Protein AF-A0A0J1GS98-F1 (afdb_monomer)

Secondary structure (DSSP, 8-state):
--HHHHHH-HHHHHHHH--B-TT-PBP--SGGGGT--GGG--HHHHHHHHHH---S--HHHHHHHHHHHHHHHHTT-HHHHHHHHHHHHTTHHHH----S--TT-SS--HHHHHHHHHHHHHHHHHHHHHHHHS-SSSHHHHHHHHHHHHHHHHHHHHHTTS----HHHHHHHHHTT-GGGHHHHHHHHHHHHT---HHHHHHHHHHHHHHHHHHHTT-

Sequence (219 aa):
MSGVKNILGDSVYSILYCHYDRNGNYIDDMEDVLYCADEDILPSKVSELIDLVSFDKHETSILKSIEASKILSAWGVKNGIDYFLFYIDNGFYLDCVISPNRLNSQKDDIFEEILYSCFKYYARYAEREFNQNGKVGGNLSLTARAEIKPLIDKIISLVGIVNIDITYLLRMLDAYNWLDFEESLKHLLTLLSESHDSNKKLNVNKLSVLLEKWSGRRC

Structure (mmCIF, N/CA/C/O backbo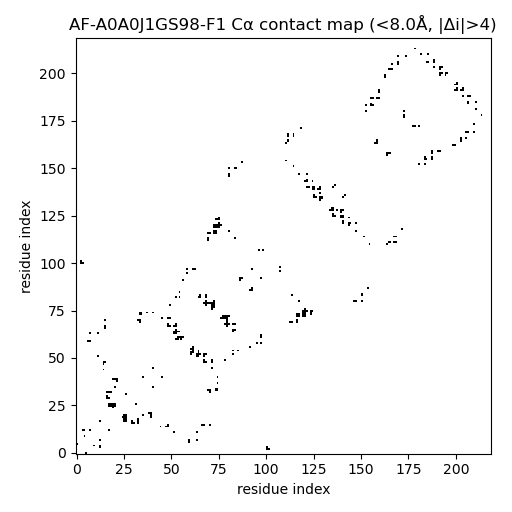ne):
data_AF-A0A0J1GS98-F1
#
_entry.id   AF-A0A0J1GS98-F1
#
loop_
_atom_site.group_PDB
_atom_site.id
_atom_site.type_symbol
_atom_site.label_atom_id
_atom_site.label_alt_id
_atom_site.label_comp_id
_atom_site.label_asym_id
_atom_site.label_entity_id
_atom_site.label_seq_id
_atom_site.pdbx_PDB_ins_code
_atom_site.Cartn_x
_atom_site.Cartn_y
_atom_site.Cartn_z
_atom_site.occupancy
_atom_site.B_iso_or_equiv
_atom_site.auth_seq_id
_atom_site.auth_comp_id
_atom_site.auth_asym_id
_atom_site.auth_atom_id
_atom_site.pdbx_PDB_model_num
ATOM 1 N N . MET A 1 1 ? -14.782 -5.298 -22.908 1.00 46.94 1 MET A N 1
ATOM 2 C CA . MET A 1 1 ? -13.956 -4.076 -22.767 1.00 46.94 1 MET A CA 1
ATOM 3 C C . MET A 1 1 ? -14.071 -3.611 -21.328 1.00 46.94 1 MET A C 1
ATOM 5 O O . MET A 1 1 ? -15.195 -3.506 -20.852 1.00 46.94 1 MET A O 1
ATOM 9 N N . SER A 1 2 ? -12.952 -3.432 -20.624 1.00 56.81 2 SER A N 1
ATOM 10 C CA . SER A 1 2 ? -12.947 -3.013 -19.217 1.00 56.81 2 SER A CA 1
ATOM 11 C C . SER A 1 2 ? -13.463 -1.572 -19.085 1.00 56.81 2 SER A C 1
ATOM 13 O O . SER A 1 2 ? -13.157 -0.722 -19.921 1.00 56.81 2 SER A O 1
ATOM 15 N N . GLY A 1 3 ? -14.253 -1.279 -18.044 1.00 64.38 3 GLY A N 1
ATOM 16 C CA . GLY A 1 3 ? -14.759 0.079 -17.786 1.00 64.38 3 GLY A CA 1
ATOM 17 C C . GLY A 1 3 ? -13.637 1.114 -17.628 1.00 64.38 3 GLY A C 1
ATOM 18 O O . GLY A 1 3 ? -13.794 2.258 -18.042 1.00 64.38 3 GLY A O 1
ATOM 19 N N . VAL A 1 4 ? -12.471 0.678 -17.139 1.00 65.69 4 VAL A N 1
ATOM 20 C CA . VAL A 1 4 ? -11.245 1.479 -17.000 1.00 65.69 4 VAL A CA 1
ATOM 21 C C . VAL A 1 4 ? -10.718 1.961 -18.356 1.00 65.69 4 VAL A C 1
ATOM 23 O O . VAL A 1 4 ? -10.386 3.137 -18.497 1.00 65.69 4 VAL A O 1
ATOM 26 N N . LYS A 1 5 ? -10.709 1.096 -19.382 1.00 73.25 5 LYS A N 1
ATOM 27 C CA . LYS A 1 5 ? -10.272 1.466 -20.738 1.00 73.25 5 LYS A CA 1
ATOM 28 C C . LYS A 1 5 ? -11.117 2.604 -21.318 1.00 73.25 5 LYS A C 1
ATOM 30 O O . LYS A 1 5 ? -10.575 3.511 -21.939 1.00 73.25 5 LYS A O 1
ATOM 35 N N . ASN A 1 6 ? -12.428 2.588 -21.071 1.00 72.81 6 ASN A N 1
ATOM 36 C CA . ASN A 1 6 ? -13.339 3.625 -21.562 1.00 72.81 6 ASN A CA 1
ATOM 37 C C . ASN A 1 6 ? -13.125 4.986 -20.879 1.00 72.81 6 ASN A C 1
ATOM 39 O O . ASN A 1 6 ? -13.383 6.013 -21.499 1.00 72.81 6 ASN A O 1
ATOM 43 N N . ILE A 1 7 ? -12.672 4.999 -19.620 1.00 73.00 7 ILE A N 1
ATOM 44 C CA . ILE A 1 7 ? -12.451 6.230 -18.844 1.00 73.00 7 ILE A CA 1
ATOM 45 C C . ILE A 1 7 ? -11.070 6.829 -19.143 1.00 73.00 7 ILE A C 1
ATOM 47 O O . ILE A 1 7 ? -10.944 8.039 -19.313 1.00 73.00 7 ILE A O 1
ATOM 51 N N . LEU A 1 8 ? -10.033 5.990 -19.218 1.00 78.00 8 LEU A N 1
ATOM 52 C CA . LEU A 1 8 ? -8.645 6.436 -19.382 1.00 78.00 8 LEU A CA 1
ATOM 53 C C . LEU A 1 8 ? -8.223 6.599 -20.851 1.00 78.00 8 LEU A C 1
ATOM 55 O O . LEU A 1 8 ? -7.278 7.330 -21.146 1.00 78.00 8 LEU A O 1
ATOM 59 N N . GLY A 1 9 ? -8.925 5.935 -21.770 1.00 80.81 9 GLY A N 1
ATOM 60 C CA . GLY A 1 9 ? -8.574 5.873 -23.185 1.00 80.81 9 GLY A CA 1
ATOM 61 C C . GLY A 1 9 ? -7.453 4.874 -23.489 1.00 80.81 9 GLY A C 1
ATOM 62 O O . GLY A 1 9 ? -6.636 4.517 -22.639 1.00 80.81 9 GLY A O 1
ATOM 63 N N . ASP A 1 10 ? -7.407 4.426 -24.745 1.00 82.94 10 ASP A N 1
ATOM 64 C CA . ASP A 1 10 ? -6.551 3.327 -25.215 1.00 82.94 10 ASP A CA 1
ATOM 65 C C . ASP A 1 10 ? -5.053 3.549 -24.970 1.00 82.94 10 ASP A C 1
ATOM 67 O O . ASP A 1 10 ? -4.345 2.601 -24.632 1.00 82.94 10 ASP A O 1
ATOM 71 N N . SER A 1 11 ? -4.574 4.789 -25.104 1.00 83.81 11 SER A N 1
ATOM 72 C CA . SER A 1 11 ? -3.158 5.128 -24.905 1.00 83.81 11 SER A CA 1
ATOM 73 C C . SER A 1 11 ? -2.720 4.903 -23.453 1.00 83.81 11 SER A C 1
ATOM 75 O O . SER A 1 11 ? -1.788 4.148 -23.191 1.00 83.81 11 SER A O 1
ATOM 77 N N . VAL A 1 12 ? -3.455 5.481 -22.497 1.00 82.31 12 VAL A N 1
ATOM 78 C CA . VAL A 1 12 ? -3.163 5.355 -21.061 1.00 82.31 12 VAL A CA 1
ATOM 79 C C . VAL A 1 12 ? -3.349 3.914 -20.602 1.00 82.31 12 VAL A C 1
ATOM 81 O O . VAL A 1 12 ? -2.507 3.378 -19.890 1.00 82.31 12 VAL A O 1
ATOM 84 N N . TYR A 1 13 ? -4.416 3.259 -21.061 1.00 83.69 13 TYR A N 1
ATOM 85 C CA . TYR A 1 13 ? -4.665 1.857 -20.746 1.00 83.69 13 TYR A CA 1
ATOM 86 C C . TYR A 1 13 ? -3.513 0.946 -21.176 1.00 83.69 13 TYR A C 1
ATOM 88 O O . TYR A 1 13 ? -3.116 0.055 -20.430 1.00 83.69 13 TYR A O 1
ATOM 96 N N . SER A 1 14 ? -2.960 1.184 -22.368 1.00 84.19 14 SER A N 1
ATOM 97 C CA . SER A 1 14 ? -1.842 0.394 -22.883 1.00 84.19 14 SER A CA 1
ATOM 98 C C . SER A 1 14 ? -0.569 0.608 -22.064 1.00 84.19 14 SER A C 1
ATOM 100 O O . SER A 1 14 ? 0.171 -0.343 -21.844 1.00 84.19 14 SER A O 1
ATOM 102 N N . ILE A 1 15 ? -0.319 1.828 -21.576 1.00 82.12 15 ILE A N 1
ATOM 103 C CA . ILE A 1 15 ? 0.820 2.102 -20.684 1.00 82.12 15 ILE A CA 1
ATOM 104 C C . ILE A 1 15 ? 0.661 1.357 -19.351 1.00 82.12 15 ILE A C 1
ATOM 106 O O . ILE A 1 15 ? 1.635 0.812 -18.842 1.00 82.12 15 ILE A O 1
ATOM 110 N N . LEU A 1 16 ? -0.557 1.315 -18.804 1.00 82.25 16 LEU A N 1
ATOM 111 C CA . LEU A 1 16 ? -0.833 0.697 -17.505 1.00 82.25 16 LEU A CA 1
ATOM 112 C C . LEU A 1 16 ? -0.839 -0.839 -17.553 1.00 82.25 16 LEU A C 1
ATOM 114 O O . LEU A 1 16 ? -0.320 -1.474 -16.642 1.00 82.25 16 LEU A O 1
ATOM 118 N N . TYR A 1 17 ? -1.431 -1.448 -18.585 1.00 81.31 17 TYR A N 1
ATOM 119 C CA . TYR A 1 17 ? -1.783 -2.876 -18.538 1.00 81.31 17 TYR A CA 1
ATOM 120 C C . TYR A 1 17 ? -1.294 -3.706 -19.730 1.00 81.31 17 TYR A C 1
ATOM 122 O O . TYR A 1 17 ? -1.539 -4.910 -19.764 1.00 81.31 17 TYR A O 1
ATOM 130 N N . CYS A 1 18 ? -0.603 -3.117 -20.712 1.00 81.56 18 CYS A N 1
ATOM 131 C CA . CYS A 1 18 ? 0.075 -3.906 -21.743 1.00 81.56 18 CYS A CA 1
ATOM 132 C C . CYS A 1 18 ? 1.549 -4.068 -21.376 1.00 81.56 18 CYS A C 1
ATOM 134 O O . CYS A 1 18 ? 2.333 -3.124 -21.485 1.00 81.56 18 CYS A O 1
ATOM 136 N N . HIS A 1 19 ? 1.931 -5.284 -20.988 1.00 78.19 19 HIS A N 1
ATOM 137 C CA . HIS A 1 19 ? 3.309 -5.613 -20.653 1.00 78.19 19 HIS A CA 1
ATOM 138 C C . HIS A 1 19 ? 3.787 -6.870 -21.381 1.00 78.19 19 HIS A C 1
ATOM 140 O O . HIS A 1 19 ? 2.997 -7.652 -21.916 1.00 78.19 19 HIS A O 1
ATOM 146 N N . TYR A 1 20 ? 5.108 -6.994 -21.449 1.00 79.12 20 TYR A N 1
ATOM 147 C CA . TYR A 1 20 ? 5.808 -8.068 -22.130 1.00 79.12 20 TYR A CA 1
ATOM 148 C C . TYR A 1 20 ? 6.888 -8.601 -21.193 1.00 79.12 20 TYR A C 1
ATOM 150 O O . TYR A 1 20 ? 7.476 -7.818 -20.444 1.00 79.12 20 TYR A O 1
ATOM 158 N N . ASP A 1 21 ? 7.153 -9.904 -21.236 1.00 80.38 21 ASP A N 1
ATOM 159 C CA . ASP A 1 21 ? 8.295 -10.483 -20.524 1.00 80.38 21 ASP A CA 1
ATOM 160 C C . ASP A 1 21 ? 9.631 -10.006 -21.137 1.00 80.38 21 ASP A C 1
ATOM 162 O O . ASP A 1 21 ? 9.672 -9.419 -22.227 1.00 80.38 21 ASP A O 1
ATOM 166 N N . ARG A 1 22 ? 10.760 -10.306 -20.486 1.00 76.12 22 ARG A N 1
ATOM 167 C CA . ARG A 1 22 ? 12.109 -10.024 -21.019 1.00 76.12 22 ARG A CA 1
ATOM 168 C C . ARG A 1 22 ? 12.402 -10.623 -22.399 1.00 76.12 22 ARG A C 1
ATOM 170 O O . ARG A 1 22 ? 13.370 -10.220 -23.041 1.00 76.12 22 ARG A O 1
ATOM 177 N N . ASN A 1 23 ? 11.618 -11.603 -22.850 1.00 81.94 23 ASN A N 1
ATOM 178 C CA . AS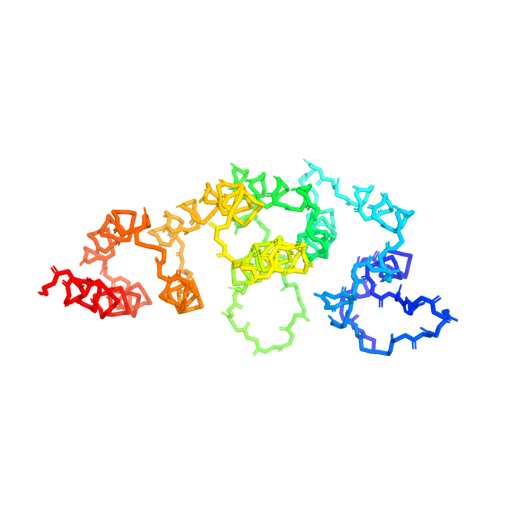N A 1 23 ? 11.754 -12.226 -24.166 1.00 81.94 23 ASN A CA 1
ATOM 179 C C . ASN A 1 23 ? 10.871 -11.541 -25.226 1.00 81.94 23 ASN A C 1
ATOM 181 O O . ASN A 1 23 ? 10.905 -11.936 -26.391 1.00 81.94 23 ASN A O 1
ATOM 185 N N . GLY A 1 24 ? 10.092 -10.526 -24.843 1.00 80.38 24 GLY A N 1
ATOM 186 C CA . GLY A 1 24 ? 9.163 -9.815 -25.716 1.00 80.38 24 GLY A CA 1
ATOM 187 C C . GLY A 1 24 ? 7.827 -10.531 -25.923 1.00 80.38 24 GLY A C 1
ATOM 188 O O . GLY A 1 24 ? 7.093 -10.172 -26.844 1.00 80.38 24 GLY A O 1
ATOM 189 N N . ASN A 1 25 ? 7.492 -11.530 -25.105 1.00 84.12 25 ASN A N 1
ATOM 190 C CA . ASN A 1 25 ? 6.199 -12.206 -25.166 1.00 84.12 25 ASN A CA 1
ATOM 191 C C . ASN A 1 25 ? 5.139 -11.382 -24.445 1.00 84.12 25 ASN A C 1
ATOM 193 O O . ASN A 1 25 ? 5.351 -10.945 -23.317 1.00 84.12 25 ASN A O 1
ATOM 197 N N . TYR A 1 26 ? 3.989 -11.201 -25.092 1.00 84.31 26 TYR A N 1
ATOM 198 C CA . TYR A 1 26 ? 2.845 -10.532 -24.483 1.00 84.31 26 TYR A CA 1
ATOM 199 C C . TYR A 1 26 ? 2.297 -11.355 -23.315 1.00 84.31 26 TYR A C 1
ATOM 201 O O . TYR A 1 26 ? 2.111 -12.566 -23.450 1.00 84.31 26 TYR A O 1
ATOM 209 N N . ILE A 1 27 ? 2.012 -10.685 -22.201 1.00 79.06 27 ILE A N 1
ATOM 210 C CA . ILE A 1 27 ? 1.387 -11.296 -21.030 1.00 79.06 27 ILE A CA 1
ATOM 211 C C . ILE A 1 27 ? -0.088 -10.876 -20.998 1.00 79.06 27 ILE A C 1
ATOM 213 O O . ILE A 1 27 ? -0.409 -9.687 -21.020 1.00 79.06 27 ILE A O 1
ATOM 217 N N . ASP A 1 28 ? -0.972 -11.877 -21.016 1.00 74.00 28 ASP A N 1
ATOM 218 C CA . ASP A 1 28 ? -2.421 -11.713 -21.221 1.00 74.00 28 ASP A CA 1
ATOM 219 C C . ASP A 1 28 ? -3.161 -11.278 -19.945 1.00 74.00 28 ASP A C 1
ATOM 221 O O . ASP A 1 28 ? -4.171 -10.575 -20.012 1.00 74.00 28 ASP A O 1
ATOM 225 N N . ASP A 1 29 ? -2.641 -11.644 -18.768 1.00 79.25 29 ASP A N 1
ATOM 226 C CA . ASP A 1 29 ? -3.203 -11.184 -17.501 1.00 79.25 29 ASP A CA 1
ATOM 227 C C . ASP A 1 29 ? -2.750 -9.747 -17.207 1.00 79.25 29 ASP A C 1
ATOM 229 O O . ASP A 1 29 ? -1.566 -9.413 -17.162 1.00 79.25 29 ASP A O 1
ATOM 233 N N . MET A 1 30 ? -3.724 -8.868 -17.003 1.00 72.62 30 MET A N 1
ATOM 234 C CA . MET A 1 30 ? -3.482 -7.461 -16.705 1.00 72.62 30 MET A CA 1
ATOM 235 C C . MET A 1 30 ? -2.937 -7.262 -15.295 1.00 72.62 30 MET A C 1
ATOM 237 O O . MET A 1 30 ? -2.241 -6.277 -15.060 1.00 72.62 30 MET A O 1
ATOM 241 N N . GLU A 1 31 ? -3.243 -8.161 -14.357 1.00 75.25 31 GLU A N 1
ATOM 242 C CA . GLU A 1 31 ? -2.745 -8.082 -12.984 1.00 75.25 31 GLU A CA 1
ATOM 243 C C . GLU A 1 31 ? -1.299 -8.567 -12.861 1.00 75.25 31 GLU A C 1
ATOM 245 O O . GLU A 1 31 ? -0.601 -8.129 -11.941 1.00 75.25 31 GLU A O 1
ATOM 250 N N . ASP A 1 32 ? -0.810 -9.372 -13.812 1.00 80.56 32 ASP A N 1
ATOM 251 C CA . ASP A 1 32 ? 0.583 -9.843 -13.860 1.00 80.56 32 ASP A CA 1
ATOM 252 C C . ASP A 1 32 ? 1.582 -8.686 -13.951 1.00 80.56 32 ASP A C 1
ATOM 254 O O . ASP A 1 32 ? 2.702 -8.792 -13.442 1.00 80.56 32 ASP A O 1
ATOM 258 N N . VAL A 1 33 ? 1.150 -7.523 -14.463 1.00 81.19 33 VAL A N 1
ATOM 259 C CA . VAL A 1 33 ? 1.963 -6.301 -14.441 1.00 81.19 33 VAL A CA 1
ATOM 260 C C . VAL A 1 33 ? 2.419 -5.975 -13.018 1.00 81.19 33 VAL A C 1
ATOM 262 O O . VAL A 1 33 ? 3.536 -5.517 -12.821 1.00 81.19 33 VAL A O 1
ATOM 265 N N . LEU A 1 34 ? 1.614 -6.286 -11.998 1.00 84.00 34 LEU A N 1
ATOM 266 C CA . LEU A 1 34 ? 1.925 -6.032 -10.593 1.00 84.00 34 LEU A CA 1
ATOM 267 C C . LEU A 1 34 ? 2.812 -7.113 -9.947 1.00 84.00 34 LEU A C 1
ATOM 269 O O . LEU A 1 34 ? 3.074 -7.009 -8.744 1.00 84.00 34 LEU A O 1
ATOM 273 N N . TYR A 1 35 ? 3.193 -8.171 -10.669 1.00 83.06 35 TYR A N 1
ATOM 274 C CA . TYR A 1 35 ? 3.974 -9.308 -10.156 1.00 83.06 35 TYR A CA 1
ATOM 275 C C . TYR A 1 35 ? 5.168 -9.697 -11.044 1.00 83.06 35 TYR A C 1
ATOM 277 O O . TYR A 1 35 ? 5.851 -10.672 -10.733 1.00 83.06 35 TYR A O 1
ATOM 285 N N . CYS A 1 36 ? 5.440 -8.957 -12.124 1.00 83.06 36 CYS A N 1
ATOM 286 C CA . CYS A 1 36 ? 6.581 -9.211 -13.009 1.00 83.06 36 CYS A CA 1
ATOM 287 C C . CYS A 1 36 ? 7.921 -9.227 -12.250 1.00 83.06 36 CYS A C 1
ATOM 289 O O . CYS A 1 36 ? 8.045 -8.618 -11.185 1.00 83.06 36 CYS A O 1
ATOM 291 N N . ALA A 1 37 ? 8.933 -9.933 -12.764 1.00 84.88 37 ALA A N 1
ATOM 292 C CA . ALA A 1 37 ? 10.259 -9.966 -12.145 1.00 84.88 37 ALA A CA 1
ATOM 293 C C . ALA A 1 37 ? 11.015 -8.646 -12.381 1.00 84.88 37 ALA A C 1
ATOM 295 O O . ALA A 1 37 ? 10.738 -7.928 -13.336 1.00 84.88 37 ALA A O 1
ATOM 296 N N . ASP A 1 38 ? 11.997 -8.314 -11.532 1.00 84.56 38 ASP A N 1
ATOM 297 C CA . ASP A 1 38 ? 12.758 -7.053 -11.661 1.00 84.56 38 ASP A CA 1
ATOM 298 C C . ASP A 1 38 ? 13.454 -6.909 -13.024 1.00 84.56 38 ASP A C 1
ATOM 300 O O . ASP A 1 38 ? 13.571 -5.809 -13.555 1.00 84.56 38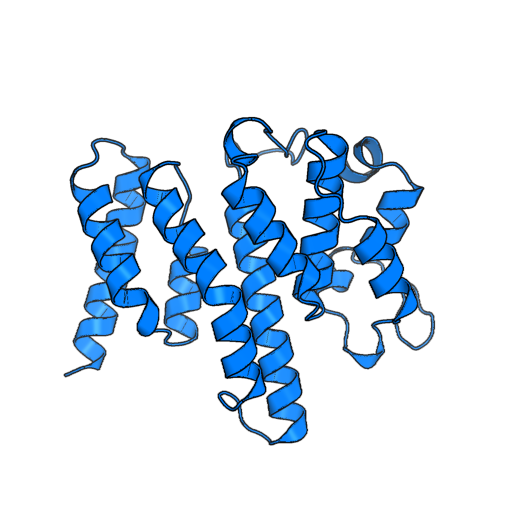 ASP A O 1
ATOM 304 N N . GLU A 1 39 ? 13.888 -8.025 -13.602 1.00 85.75 39 GLU A N 1
ATOM 305 C CA . GLU A 1 39 ? 14.508 -8.102 -14.927 1.00 85.75 39 GLU A CA 1
ATOM 306 C C . GLU A 1 39 ? 13.544 -7.857 -16.096 1.00 85.75 39 GLU A C 1
ATOM 308 O O . GLU A 1 39 ? 14.000 -7.508 -17.185 1.00 85.75 39 GLU A O 1
ATOM 313 N N . ASP A 1 40 ? 12.235 -7.993 -15.874 1.00 85.06 40 ASP A N 1
ATOM 314 C CA . ASP A 1 40 ? 11.197 -7.705 -16.871 1.00 85.06 40 ASP A CA 1
ATOM 315 C C . ASP A 1 40 ? 10.765 -6.223 -16.839 1.00 85.06 40 ASP A C 1
ATOM 317 O O . ASP A 1 40 ? 10.091 -5.737 -17.751 1.00 85.06 40 ASP A O 1
ATOM 321 N N . ILE A 1 41 ? 11.167 -5.466 -15.809 1.00 86.94 41 ILE A N 1
ATOM 322 C CA . ILE A 1 41 ? 10.781 -4.062 -15.635 1.00 86.94 41 ILE A CA 1
ATOM 323 C C . ILE A 1 41 ? 11.717 -3.156 -16.441 1.00 86.94 41 ILE A C 1
ATOM 325 O O . ILE A 1 41 ? 12.844 -2.849 -16.047 1.00 86.94 41 ILE A O 1
ATOM 329 N N . LEU A 1 42 ? 11.223 -2.666 -17.578 1.00 86.75 42 LEU A N 1
ATOM 330 C CA . LEU A 1 42 ? 11.970 -1.746 -18.434 1.00 86.75 42 LEU A CA 1
ATOM 331 C C . LEU A 1 42 ? 12.030 -0.328 -17.829 1.00 86.75 42 LEU A C 1
ATOM 333 O O . LEU A 1 42 ? 10.981 0.252 -17.535 1.00 86.75 42 LEU A O 1
ATOM 337 N N . PRO A 1 43 ? 13.215 0.312 -17.742 1.00 88.38 43 PRO A N 1
ATOM 338 C CA . PRO A 1 43 ? 13.334 1.681 -17.230 1.00 88.38 43 PRO A CA 1
ATOM 339 C C . PRO A 1 43 ? 12.478 2.709 -17.981 1.00 88.38 43 PRO A C 1
ATOM 341 O O . PRO A 1 43 ? 11.920 3.612 -17.366 1.00 88.38 43 PRO A O 1
ATOM 344 N N . SER A 1 44 ? 12.319 2.554 -19.301 1.00 89.38 44 SER A N 1
ATOM 345 C CA . SER A 1 44 ? 11.447 3.421 -20.104 1.00 89.38 44 SER A CA 1
ATOM 346 C C . SER A 1 44 ? 9.982 3.332 -19.679 1.00 89.38 44 SER A C 1
ATOM 348 O O . SER A 1 44 ? 9.296 4.349 -19.660 1.00 89.38 44 SER A O 1
ATOM 350 N N . LYS A 1 45 ? 9.510 2.145 -19.277 1.00 88.19 45 LYS A N 1
ATOM 351 C CA . LYS A 1 45 ? 8.143 1.953 -18.779 1.00 88.19 45 LYS A CA 1
ATOM 352 C C . LYS A 1 45 ? 7.937 2.593 -17.416 1.00 88.19 45 LYS A C 1
ATOM 354 O O . LYS A 1 45 ? 6.894 3.192 -17.184 1.00 88.19 45 LYS A O 1
ATOM 359 N N . VAL A 1 46 ? 8.945 2.541 -16.547 1.00 91.88 46 VAL A N 1
ATOM 360 C CA . VAL A 1 46 ? 8.921 3.283 -15.279 1.00 91.88 46 VAL A CA 1
ATOM 361 C C . VAL A 1 46 ? 8.780 4.784 -15.540 1.00 91.88 46 VAL A C 1
ATOM 363 O O . VAL A 1 46 ? 7.943 5.426 -14.912 1.00 91.88 46 VAL A O 1
ATOM 366 N N . SER A 1 47 ? 9.547 5.342 -16.484 1.00 93.94 47 SER A N 1
ATOM 367 C CA . SER A 1 47 ? 9.430 6.757 -16.860 1.00 93.94 47 SER A CA 1
ATOM 368 C C . SER A 1 47 ? 8.042 7.106 -17.401 1.00 93.94 47 SER A C 1
ATOM 370 O O . SER A 1 47 ? 7.440 8.058 -16.917 1.00 93.94 47 SER A O 1
ATOM 372 N N . GLU A 1 48 ? 7.497 6.304 -18.322 1.00 92.94 48 GLU A N 1
ATOM 373 C CA . GLU A 1 48 ? 6.139 6.509 -18.849 1.00 92.94 48 GLU A CA 1
ATOM 374 C C . GLU A 1 48 ? 5.080 6.500 -17.736 1.00 92.94 48 GLU A C 1
ATOM 376 O O . GLU A 1 48 ? 4.190 7.347 -17.726 1.00 92.94 48 GLU A O 1
ATOM 381 N N . LEU A 1 49 ? 5.178 5.576 -16.775 1.00 93.50 49 LEU A N 1
ATOM 382 C CA . LEU A 1 49 ? 4.262 5.519 -15.633 1.00 93.50 49 LEU A CA 1
ATOM 383 C C . LEU A 1 49 ? 4.413 6.730 -14.707 1.00 93.50 49 LEU A C 1
ATOM 385 O O . LEU A 1 49 ? 3.407 7.250 -14.233 1.00 93.50 49 LEU A O 1
ATOM 389 N N . ILE A 1 50 ? 5.640 7.199 -14.459 1.00 95.56 50 ILE A N 1
ATOM 390 C CA . ILE A 1 50 ? 5.883 8.421 -13.676 1.00 95.56 50 ILE A CA 1
ATOM 391 C C . ILE A 1 50 ? 5.237 9.631 -14.359 1.00 95.56 50 ILE A C 1
ATOM 393 O O . ILE A 1 50 ? 4.601 10.430 -13.676 1.00 95.56 50 ILE A O 1
ATOM 397 N N . ASP A 1 51 ? 5.320 9.737 -15.686 1.00 94.06 51 ASP A N 1
ATOM 398 C CA . ASP A 1 51 ? 4.708 10.833 -16.451 1.00 94.06 51 ASP A CA 1
ATOM 399 C C . ASP A 1 51 ? 3.167 10.818 -16.392 1.00 94.06 51 ASP A C 1
ATOM 401 O O . ASP A 1 51 ? 2.516 11.851 -16.579 1.00 94.06 51 ASP A O 1
ATOM 405 N N . LEU A 1 52 ? 2.555 9.662 -16.103 1.00 92.69 52 LEU A N 1
ATOM 406 C CA . LEU A 1 52 ? 1.114 9.563 -15.852 1.00 92.69 52 LEU A CA 1
ATOM 407 C C . LEU A 1 52 ? 0.712 10.066 -14.460 1.00 92.69 52 LEU A C 1
ATOM 409 O O . LEU A 1 52 ? -0.459 10.403 -14.267 1.00 92.69 52 LEU A O 1
ATOM 413 N N . VAL A 1 53 ? 1.638 10.135 -13.502 1.00 92.81 53 VAL A N 1
ATOM 414 C CA . VAL A 1 53 ? 1.352 10.608 -12.145 1.00 92.81 53 VAL A CA 1
ATOM 415 C C . VAL A 1 53 ? 1.263 12.132 -12.142 1.00 92.81 53 VAL A C 1
ATOM 417 O O . VAL A 1 53 ? 2.258 12.853 -12.134 1.00 92.81 53 VAL A O 1
ATOM 420 N N . SER A 1 54 ? 0.031 12.631 -12.115 1.00 89.25 54 SER A N 1
ATOM 421 C CA . SER A 1 54 ? -0.291 14.045 -11.952 1.00 89.25 54 SER A CA 1
ATOM 422 C C . SER A 1 54 ? -0.758 14.359 -10.535 1.00 89.25 54 SER A C 1
ATOM 424 O O . SER A 1 54 ? -1.600 13.655 -9.976 1.00 89.25 54 SER A O 1
ATOM 426 N N . PHE A 1 55 ? -0.270 15.480 -10.004 1.00 85.12 55 PHE A N 1
ATOM 427 C CA . PHE A 1 55 ? -0.666 16.071 -8.722 1.00 85.12 55 PHE A CA 1
ATOM 428 C C . PHE A 1 55 ? -1.820 17.084 -8.870 1.00 85.12 55 PHE A C 1
ATOM 430 O O . PHE A 1 55 ? -2.034 17.936 -8.008 1.00 85.12 55 PHE A O 1
ATOM 437 N N . ASP A 1 56 ? -2.545 17.037 -9.987 1.00 83.62 56 ASP A N 1
ATOM 438 C CA . ASP A 1 56 ? -3.735 17.856 -10.201 1.00 83.62 56 ASP A CA 1
ATOM 439 C C . ASP A 1 56 ? -4.986 17.256 -9.515 1.00 83.62 56 ASP A C 1
ATOM 441 O O . ASP A 1 56 ? -4.968 16.132 -9.011 1.00 83.62 56 ASP A O 1
ATOM 445 N N . LYS A 1 57 ? -6.072 18.040 -9.461 1.00 78.31 57 LYS A N 1
ATOM 446 C CA . LYS A 1 57 ? -7.334 17.671 -8.790 1.00 78.31 57 LYS A CA 1
ATOM 447 C C . LYS A 1 57 ? -8.430 17.187 -9.747 1.00 78.31 57 LYS A C 1
ATOM 449 O O . LYS A 1 57 ? -9.587 17.094 -9.347 1.00 78.31 57 LYS A O 1
ATOM 454 N N . HIS A 1 58 ? -8.120 16.973 -11.022 1.00 81.31 58 HIS A N 1
ATOM 455 C CA . HIS A 1 58 ? -9.122 16.566 -12.001 1.00 81.31 58 HIS A CA 1
ATOM 456 C C . HIS A 1 58 ? -9.415 15.067 -11.853 1.00 81.31 58 HIS A C 1
ATOM 458 O O . HIS A 1 58 ? -8.491 14.263 -11.798 1.00 81.31 58 HIS A O 1
ATOM 464 N N . GLU A 1 59 ? -10.687 14.662 -11.831 1.00 76.19 59 GLU A N 1
ATOM 465 C CA . GLU A 1 59 ? -11.100 13.279 -11.526 1.00 76.19 59 GLU A CA 1
ATOM 466 C C . GLU A 1 59 ? -10.38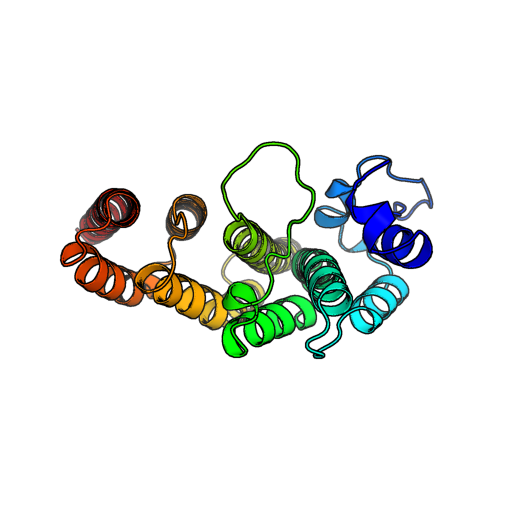8 12.224 -12.393 1.00 76.19 59 GLU A C 1
ATOM 468 O O . GLU A 1 59 ? -9.833 11.252 -11.882 1.00 76.19 59 GLU A O 1
ATOM 473 N N . THR A 1 60 ? -10.323 12.446 -13.710 1.00 78.25 60 THR A N 1
ATOM 474 C CA . THR A 1 60 ? -9.634 11.522 -14.629 1.00 78.25 60 THR A CA 1
ATOM 475 C C . THR A 1 60 ? -8.127 11.462 -14.390 1.00 78.25 60 THR A C 1
ATOM 477 O O . THR A 1 60 ? -7.519 10.408 -14.570 1.00 78.25 60 THR A O 1
ATOM 480 N N . SER A 1 61 ? -7.515 12.570 -13.973 1.00 84.38 61 SER A N 1
ATOM 481 C CA . SER A 1 61 ? -6.105 12.602 -13.601 1.00 84.38 61 SER A CA 1
ATOM 482 C C . SER A 1 61 ? -5.872 11.880 -12.283 1.00 84.38 61 SER A C 1
ATOM 484 O O . SER A 1 61 ? -4.907 11.135 -12.196 1.00 84.38 61 SER A O 1
ATOM 486 N N . ILE A 1 62 ? -6.762 12.023 -11.297 1.00 85.56 62 ILE A N 1
ATOM 487 C CA . ILE A 1 62 ? -6.669 11.306 -10.020 1.00 85.56 62 ILE A CA 1
ATOM 488 C C . ILE A 1 62 ? -6.741 9.795 -10.256 1.00 85.56 62 ILE A C 1
ATOM 490 O O . ILE A 1 62 ? -5.854 9.073 -9.806 1.00 85.56 62 ILE A O 1
ATOM 494 N N . LEU A 1 63 ? -7.735 9.310 -11.012 1.00 83.75 63 LEU A N 1
ATOM 495 C CA . LEU A 1 63 ? -7.846 7.883 -11.341 1.00 83.75 63 LEU A CA 1
ATOM 496 C C . LEU A 1 63 ? -6.585 7.372 -12.048 1.00 83.75 63 LEU A C 1
ATOM 498 O O . LEU A 1 63 ? -6.018 6.352 -11.663 1.00 83.75 63 LEU A O 1
ATOM 502 N N . LYS A 1 64 ? -6.123 8.104 -13.065 1.00 88.06 64 LYS A N 1
ATOM 503 C CA . LYS A 1 64 ? -4.910 7.772 -13.818 1.00 88.06 64 LYS A CA 1
ATOM 504 C C . LYS A 1 64 ? -3.680 7.690 -12.911 1.00 88.06 64 LYS A C 1
ATOM 506 O O . LYS A 1 64 ? -2.930 6.721 -12.994 1.00 88.06 64 LYS A O 1
ATOM 511 N N . SER A 1 65 ? -3.492 8.678 -12.041 1.00 92.19 65 SER A N 1
ATOM 512 C CA . SER A 1 65 ? -2.374 8.726 -11.102 1.00 92.19 65 SER A CA 1
ATOM 513 C C . SER A 1 65 ? -2.445 7.607 -10.068 1.00 92.19 65 SER A C 1
ATOM 515 O O . SER A 1 65 ? -1.410 7.039 -9.736 1.00 92.19 65 SER A O 1
ATOM 517 N N . ILE A 1 66 ? -3.640 7.252 -9.585 1.00 90.88 66 ILE A N 1
ATOM 518 C CA . ILE A 1 66 ? -3.845 6.115 -8.680 1.00 90.88 66 ILE A CA 1
ATOM 519 C C . ILE A 1 66 ? -3.425 4.812 -9.355 1.00 90.88 66 ILE A C 1
ATOM 521 O O . ILE A 1 66 ? -2.613 4.082 -8.791 1.00 90.88 66 ILE A O 1
ATOM 525 N N . GLU A 1 67 ? -3.929 4.528 -10.559 1.00 89.38 67 GLU A N 1
ATOM 526 C CA . GLU A 1 67 ? -3.597 3.289 -11.273 1.00 89.38 67 GLU A CA 1
ATOM 527 C C . GLU A 1 67 ? -2.101 3.201 -11.600 1.00 89.38 67 GLU A C 1
ATOM 529 O O . GLU A 1 67 ? -1.469 2.178 -11.336 1.00 89.38 67 GLU A O 1
ATOM 534 N N . ALA A 1 68 ? -1.497 4.294 -12.077 1.00 92.88 68 ALA A N 1
ATOM 535 C CA . ALA A 1 68 ? -0.054 4.352 -12.307 1.00 92.88 68 ALA A CA 1
ATOM 536 C C . ALA A 1 68 ? 0.741 4.125 -11.009 1.00 92.88 68 ALA A C 1
ATOM 538 O O . ALA A 1 68 ? 1.719 3.377 -10.994 1.00 92.88 68 ALA A O 1
ATOM 539 N N . SER A 1 69 ? 0.295 4.717 -9.898 1.00 95.56 69 SER A N 1
ATOM 540 C CA . SER A 1 69 ? 0.961 4.597 -8.597 1.00 95.56 69 SER A CA 1
ATOM 541 C C . SER A 1 69 ? 0.893 3.186 -8.023 1.00 95.56 69 SER A C 1
ATOM 543 O O . SER A 1 69 ? 1.871 2.741 -7.428 1.00 95.56 69 SER A O 1
ATOM 545 N N . LYS A 1 70 ? -0.199 2.442 -8.251 1.00 93.12 70 LYS A N 1
ATOM 546 C CA . LYS A 1 70 ? -0.296 1.021 -7.863 1.00 93.12 70 LYS A CA 1
ATOM 547 C C . LYS A 1 70 ? 0.814 0.200 -8.514 1.00 93.12 70 LYS A C 1
ATOM 549 O O . LYS A 1 70 ? 1.504 -0.555 -7.829 1.00 93.12 70 LYS A O 1
ATOM 554 N N . ILE A 1 71 ? 1.018 0.391 -9.818 1.00 92.94 71 ILE A N 1
ATOM 555 C CA . ILE A 1 71 ? 2.045 -0.319 -10.591 1.00 92.94 71 ILE A CA 1
ATOM 556 C C . ILE A 1 71 ? 3.442 0.118 -10.145 1.00 92.94 71 ILE A C 1
ATOM 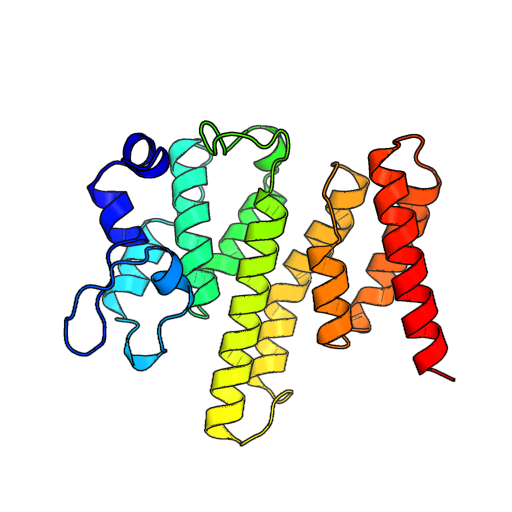558 O O . ILE A 1 71 ? 4.267 -0.726 -9.800 1.00 92.94 71 ILE A O 1
ATOM 562 N N . LEU A 1 72 ? 3.693 1.429 -10.062 1.00 95.62 72 LEU A N 1
ATOM 563 C CA . LEU A 1 72 ? 4.975 1.974 -9.605 1.00 95.62 72 LEU A CA 1
ATOM 564 C C . LEU A 1 72 ? 5.360 1.436 -8.222 1.00 95.62 72 LEU A C 1
ATOM 566 O O . LEU A 1 72 ? 6.479 0.960 -8.033 1.00 95.62 72 LEU A O 1
ATOM 570 N N . SER A 1 73 ? 4.435 1.451 -7.261 1.00 95.88 73 SER A N 1
ATOM 571 C CA . SER A 1 73 ? 4.674 0.900 -5.927 1.00 95.88 73 SER A CA 1
ATOM 572 C C . SER A 1 73 ? 4.927 -0.605 -5.962 1.00 95.88 73 SER A C 1
ATOM 574 O O . SER A 1 73 ? 5.860 -1.067 -5.306 1.00 95.88 73 SER A O 1
ATOM 576 N N . ALA A 1 74 ? 4.167 -1.369 -6.753 1.00 92.81 74 ALA A N 1
ATOM 577 C CA . ALA A 1 74 ? 4.397 -2.805 -6.918 1.00 92.81 74 ALA A CA 1
ATOM 578 C C . ALA A 1 74 ? 5.796 -3.121 -7.477 1.00 92.81 74 ALA A C 1
ATOM 580 O O . ALA A 1 74 ? 6.411 -4.109 -7.084 1.00 92.81 74 ALA A O 1
ATOM 581 N N . TRP A 1 75 ? 6.333 -2.243 -8.325 1.00 93.00 75 TRP A N 1
ATOM 582 C CA . TRP A 1 75 ? 7.680 -2.337 -8.902 1.00 93.00 75 TRP A CA 1
ATOM 583 C C . TRP A 1 75 ? 8.793 -1.823 -7.978 1.00 93.00 75 TRP A C 1
ATOM 585 O O . TRP A 1 75 ? 9.977 -1.823 -8.334 1.00 93.00 75 TRP A O 1
ATOM 595 N N . GLY A 1 76 ? 8.443 -1.388 -6.766 1.00 94.12 76 GLY A N 1
ATOM 596 C CA . GLY A 1 76 ? 9.400 -0.827 -5.820 1.00 94.12 76 GLY A CA 1
ATOM 597 C C . GLY A 1 76 ? 9.864 0.580 -6.205 1.00 94.12 76 GLY A C 1
ATOM 598 O O . GLY A 1 76 ? 11.002 0.936 -5.909 1.00 94.12 76 GLY A O 1
ATOM 599 N N . VAL A 1 77 ? 9.026 1.372 -6.884 1.00 95.81 77 VAL A N 1
ATOM 600 C CA . VAL A 1 77 ? 9.306 2.770 -7.246 1.00 95.81 77 VAL A CA 1
ATOM 601 C C . VAL A 1 77 ? 8.603 3.712 -6.270 1.00 95.81 77 VAL A C 1
ATOM 603 O O . VAL A 1 77 ? 7.374 3.744 -6.172 1.00 95.81 77 VAL A O 1
ATOM 606 N N . LYS A 1 78 ? 9.397 4.514 -5.552 1.00 95.94 78 LYS A N 1
ATOM 607 C CA . LYS A 1 78 ? 8.932 5.368 -4.448 1.00 95.94 78 LYS A CA 1
ATOM 608 C C . LYS A 1 78 ? 7.867 6.392 -4.862 1.00 95.94 78 LYS A C 1
ATOM 610 O O . LYS A 1 78 ? 6.981 6.691 -4.067 1.00 95.94 78 LYS A O 1
ATOM 615 N N . ASN A 1 79 ? 7.895 6.868 -6.108 1.00 96.56 79 ASN A N 1
ATOM 616 C CA . ASN A 1 79 ? 6.922 7.829 -6.638 1.00 96.56 79 ASN A CA 1
ATOM 617 C C . ASN A 1 79 ? 5.462 7.391 -6.437 1.00 96.56 79 ASN A C 1
ATOM 619 O O . ASN A 1 79 ? 4.617 8.241 -6.168 1.00 96.56 79 ASN A O 1
ATOM 623 N N . GLY A 1 80 ? 5.166 6.086 -6.515 1.00 96.81 80 GLY A N 1
ATOM 624 C CA . GLY A 1 80 ? 3.814 5.588 -6.248 1.00 96.81 80 GLY A CA 1
ATOM 625 C C . GLY A 1 80 ? 3.391 5.790 -4.787 1.00 96.81 80 GLY A C 1
ATOM 626 O O . GLY A 1 80 ? 2.285 6.250 -4.514 1.00 96.81 80 GLY A O 1
ATOM 627 N N . ILE A 1 81 ? 4.308 5.551 -3.840 1.00 97.56 81 ILE A N 1
ATOM 628 C CA . ILE A 1 81 ? 4.075 5.790 -2.405 1.00 97.56 81 ILE A CA 1
ATOM 629 C C . ILE A 1 81 ? 3.891 7.286 -2.128 1.00 97.56 81 ILE A C 1
ATOM 631 O O . ILE A 1 81 ? 2.973 7.673 -1.402 1.00 97.56 81 ILE A O 1
ATOM 635 N N . ASP A 1 82 ? 4.726 8.128 -2.741 1.00 96.94 82 ASP A N 1
ATOM 636 C CA . ASP A 1 82 ? 4.648 9.585 -2.599 1.00 96.94 82 ASP A CA 1
ATOM 637 C C . ASP A 1 82 ? 3.313 10.139 -3.114 1.00 96.94 82 ASP A C 1
ATOM 639 O O . ASP A 1 82 ? 2.719 11.019 -2.486 1.00 96.94 82 ASP A O 1
ATOM 643 N N . TYR A 1 83 ? 2.795 9.592 -4.216 1.00 96.56 83 TYR A N 1
ATOM 644 C CA . TYR A 1 83 ? 1.488 9.988 -4.722 1.00 96.56 83 TYR A CA 1
ATOM 645 C C . TYR A 1 83 ? 0.343 9.547 -3.805 1.00 96.56 83 TYR A C 1
ATOM 647 O O . TYR A 1 83 ? -0.563 10.336 -3.548 1.00 96.56 83 TYR A O 1
ATOM 655 N N . PHE A 1 84 ? 0.369 8.329 -3.257 1.00 96.25 84 PHE A N 1
ATOM 656 C CA . PHE A 1 84 ? -0.665 7.897 -2.307 1.00 96.25 84 PHE A CA 1
ATOM 657 C C . PHE A 1 84 ? -0.696 8.756 -1.038 1.00 96.25 84 PHE A C 1
ATOM 659 O O . PHE A 1 84 ? -1.775 9.069 -0.531 1.00 96.25 84 PHE A O 1
ATOM 666 N N . LEU A 1 85 ? 0.470 9.188 -0.549 1.00 95.81 85 LEU A N 1
ATOM 667 C CA . LEU A 1 85 ? 0.554 10.173 0.531 1.00 95.81 85 LEU A CA 1
ATOM 668 C C . LEU A 1 85 ? -0.108 11.492 0.130 1.00 95.81 85 LEU A C 1
ATOM 670 O O . LEU A 1 85 ? -0.964 11.991 0.858 1.00 95.81 85 LEU A O 1
ATOM 674 N N . PHE A 1 86 ? 0.228 12.017 -1.049 1.00 94.56 86 PHE A N 1
ATOM 675 C CA . PHE A 1 86 ? -0.385 13.232 -1.582 1.00 94.56 86 PHE A CA 1
ATOM 676 C C . PHE A 1 86 ? -1.910 13.116 -1.731 1.00 94.56 86 PHE A C 1
ATOM 678 O O . PHE A 1 86 ? -2.633 14.037 -1.345 1.00 94.56 86 PHE A O 1
ATOM 685 N N . TYR A 1 87 ? -2.401 11.988 -2.247 1.00 91.94 87 TYR A N 1
ATOM 686 C CA . TYR A 1 87 ? -3.824 11.688 -2.413 1.00 91.94 87 TYR A CA 1
ATOM 687 C C . TYR A 1 87 ? -4.583 11.780 -1.083 1.00 91.94 87 TYR A C 1
ATOM 689 O O . TYR A 1 87 ? -5.626 12.435 -0.997 1.00 91.94 87 TYR A O 1
ATOM 697 N N . ILE A 1 88 ? -4.030 11.174 -0.027 1.00 91.94 88 ILE A N 1
ATOM 698 C CA . ILE A 1 88 ? -4.612 11.222 1.317 1.00 91.94 88 ILE A CA 1
ATOM 699 C C . ILE A 1 88 ? -4.519 12.628 1.916 1.00 91.94 88 ILE A C 1
ATOM 701 O O . ILE A 1 88 ? -5.502 13.124 2.465 1.00 91.94 88 ILE A O 1
ATOM 705 N N . ASP A 1 89 ? -3.374 13.294 1.792 1.00 92.94 89 ASP A N 1
ATOM 706 C CA . ASP A 1 89 ? -3.155 14.617 2.387 1.00 92.94 89 ASP A CA 1
ATOM 707 C C . ASP A 1 89 ? -4.059 15.698 1.792 1.00 92.94 89 ASP A C 1
ATOM 709 O O . ASP A 1 89 ? -4.410 16.659 2.475 1.00 92.94 89 ASP A O 1
ATOM 713 N N . ASN A 1 90 ? -4.482 15.525 0.540 1.00 90.00 90 ASN A N 1
ATOM 714 C CA . ASN A 1 90 ? -5.380 16.457 -0.135 1.00 90.00 90 ASN A CA 1
ATOM 715 C C . ASN A 1 90 ? -6.861 16.093 -0.012 1.00 90.00 90 ASN A C 1
ATOM 717 O O . ASN A 1 90 ? -7.696 16.826 -0.538 1.00 90.00 90 ASN A O 1
ATOM 721 N N . GLY A 1 91 ? -7.200 15.000 0.676 1.00 86.38 91 GLY A N 1
ATOM 722 C CA . GLY A 1 91 ? -8.593 14.645 0.933 1.00 86.38 91 GLY A CA 1
ATOM 723 C C . GLY A 1 91 ? -9.377 14.223 -0.309 1.00 86.38 91 GLY A C 1
ATOM 724 O O . GLY A 1 91 ? -10.600 14.255 -0.270 1.00 86.38 91 GLY A O 1
ATOM 725 N N . PHE A 1 92 ? -8.722 13.822 -1.405 1.00 83.69 92 PHE A N 1
ATOM 726 C CA . PHE A 1 92 ? -9.421 13.502 -2.661 1.00 83.69 92 PHE A CA 1
ATOM 727 C C . PHE A 1 92 ? -10.428 12.354 -2.528 1.00 83.69 92 PHE A C 1
ATOM 729 O O . PHE A 1 92 ? -11.417 12.322 -3.252 1.00 83.69 92 PHE A O 1
ATOM 736 N N . TYR A 1 93 ? -10.233 11.472 -1.548 1.00 79.38 93 TYR A N 1
ATOM 737 C CA . TYR A 1 93 ? -11.184 10.422 -1.179 1.00 79.38 93 TYR A CA 1
ATOM 738 C C . TYR A 1 93 ? -12.534 10.948 -0.649 1.00 79.38 93 TYR A C 1
ATOM 740 O O . TYR A 1 93 ? -13.473 10.170 -0.518 1.00 79.38 93 TYR A O 1
ATOM 748 N N . LEU A 1 94 ? -12.641 12.234 -0.294 1.00 74.75 94 LEU A N 1
ATOM 749 C CA . LEU A 1 94 ? -13.898 12.857 0.140 1.00 74.75 94 LEU A CA 1
ATOM 750 C C . LEU A 1 94 ? -14.739 13.346 -1.042 1.00 74.75 94 LEU A C 1
ATOM 752 O O . LEU A 1 94 ? -15.966 13.296 -0.978 1.00 74.75 94 LEU A O 1
ATOM 756 N N . ASP A 1 95 ? -14.076 13.818 -2.098 1.00 63.94 95 ASP A N 1
ATOM 757 C CA . ASP A 1 95 ? -14.712 14.533 -3.208 1.00 63.94 95 ASP A CA 1
ATOM 758 C C . ASP A 1 95 ? -14.861 13.667 -4.462 1.00 63.94 95 ASP A C 1
ATOM 760 O O . ASP A 1 95 ? -15.728 13.918 -5.301 1.00 63.94 95 ASP A O 1
ATOM 764 N N . CYS A 1 96 ? -14.016 12.649 -4.614 1.00 56.88 96 CYS A N 1
ATOM 765 C CA . CYS A 1 96 ? -13.981 11.816 -5.801 1.00 56.88 96 CYS A CA 1
ATOM 766 C C . CYS A 1 96 ? -14.409 10.389 -5.444 1.00 56.88 96 CYS A C 1
ATOM 768 O O . CYS A 1 96 ? -13.657 9.632 -4.834 1.00 56.88 96 CYS A O 1
ATOM 770 N N . VAL A 1 97 ? -15.602 9.984 -5.889 1.00 54.94 97 VAL A N 1
ATOM 771 C CA . VAL A 1 97 ? -15.947 8.559 -5.990 1.00 54.94 97 VAL A CA 1
ATOM 772 C C . VAL A 1 97 ? -15.224 8.024 -7.222 1.00 54.94 97 VAL A C 1
ATOM 774 O O . VAL A 1 97 ? -15.774 7.979 -8.316 1.00 54.94 97 VAL A O 1
ATOM 777 N N . ILE A 1 98 ? -13.956 7.652 -7.057 1.00 55.31 98 ILE A N 1
ATOM 778 C CA . ILE A 1 98 ? -13.046 7.299 -8.167 1.00 55.31 98 ILE A CA 1
ATOM 779 C C . ILE A 1 98 ? -13.408 5.948 -8.814 1.00 55.31 98 ILE A C 1
ATOM 781 O O . ILE A 1 98 ? -12.778 5.509 -9.775 1.00 55.31 98 ILE A O 1
ATOM 785 N N . SER A 1 99 ? -14.490 5.310 -8.363 1.00 47.78 99 SER A N 1
ATOM 786 C CA . SER A 1 99 ? -14.992 4.055 -8.914 1.00 47.78 99 SER A CA 1
ATOM 787 C C . SER A 1 99 ? -16.374 4.216 -9.570 1.00 47.78 99 SER A C 1
ATOM 789 O O . SER A 1 99 ? -17.381 3.801 -8.997 1.00 47.78 99 SER A O 1
ATOM 791 N N . PRO A 1 100 ? -16.481 4.767 -10.799 1.00 40.94 100 PRO A N 1
ATOM 792 C CA . PRO A 1 100 ? -17.761 4.794 -11.502 1.00 40.94 100 PRO A CA 1
ATOM 793 C C . PRO A 1 100 ? -18.236 3.415 -11.992 1.00 40.94 100 PRO A C 1
ATOM 795 O O . PRO A 1 100 ? -19.371 3.317 -12.444 1.00 40.94 100 PRO A O 1
ATOM 798 N N . ASN A 1 101 ? -17.390 2.365 -12.007 1.00 40.75 101 ASN A N 1
ATOM 799 C CA . ASN A 1 101 ? -17.681 1.153 -12.797 1.00 40.75 101 ASN A CA 1
ATOM 800 C C . ASN A 1 101 ? -16.954 -0.161 -12.409 1.00 40.75 101 ASN A C 1
ATOM 802 O O . ASN A 1 101 ? -16.737 -1.010 -13.278 1.00 40.75 101 ASN A O 1
ATOM 806 N N . ARG A 1 102 ? -16.621 -0.420 -11.136 1.00 41.06 102 ARG A N 1
ATOM 807 C CA . ARG A 1 102 ? -16.409 -1.820 -10.704 1.00 41.06 102 ARG A CA 1
ATOM 808 C C . ARG A 1 102 ? -17.752 -2.423 -10.280 1.00 41.06 102 ARG A C 1
ATOM 810 O O . ARG A 1 102 ? -18.245 -2.219 -9.180 1.00 41.06 102 ARG A O 1
ATOM 817 N N . LEU A 1 103 ? -18.380 -3.097 -11.243 1.00 36.94 103 LEU A N 1
ATOM 818 C CA . LEU A 1 103 ? -19.627 -3.859 -11.140 1.00 36.94 103 LEU A CA 1
ATOM 819 C C . LEU A 1 103 ? -19.745 -4.621 -9.795 1.00 36.94 103 LEU A C 1
ATOM 821 O O . LEU A 1 103 ? -18.999 -5.563 -9.557 1.00 36.94 103 LEU A O 1
ATOM 825 N N . ASN A 1 104 ? -20.743 -4.265 -8.976 1.00 34.62 104 ASN A N 1
ATOM 826 C CA . ASN A 1 104 ? -21.246 -5.012 -7.805 1.00 34.62 104 ASN A CA 1
ATOM 827 C C . ASN A 1 104 ? -20.419 -5.066 -6.500 1.00 34.62 104 ASN A C 1
ATOM 829 O O . ASN A 1 104 ? -20.409 -6.097 -5.825 1.00 34.62 104 ASN A O 1
ATOM 833 N N . SER A 1 105 ? -19.890 -3.949 -6.005 1.00 37.41 105 SER A N 1
ATOM 834 C CA . SER A 1 105 ? -19.751 -3.803 -4.548 1.00 37.41 105 SER A CA 1
ATOM 835 C C . SER A 1 105 ? -20.065 -2.377 -4.114 1.00 37.41 105 SER A C 1
ATOM 837 O O . SER A 1 105 ? -19.510 -1.402 -4.600 1.00 37.41 105 SER A O 1
ATOM 839 N N . GLN A 1 106 ? -20.981 -2.235 -3.162 1.00 40.41 106 GLN A N 1
ATOM 840 C CA . GLN A 1 106 ? -21.298 -0.969 -2.491 1.00 40.41 106 GLN A CA 1
ATOM 841 C C . GLN A 1 106 ? -20.155 -0.514 -1.554 1.00 40.41 106 GLN A C 1
ATOM 843 O O . GLN A 1 106 ? -20.409 0.097 -0.518 1.00 40.41 106 GLN A O 1
ATOM 848 N N . LYS A 1 107 ? -18.903 -0.880 -1.855 1.00 50.81 107 LYS A N 1
ATOM 849 C CA . LYS A 1 107 ? -17.747 -0.715 -0.977 1.00 50.81 107 LYS A CA 1
ATOM 850 C C . LYS A 1 107 ? -16.603 -0.114 -1.783 1.00 50.81 107 LYS A C 1
ATOM 852 O O . LYS A 1 107 ? -16.081 -0.763 -2.680 1.00 50.81 107 LYS A O 1
ATOM 857 N N . ASP A 1 108 ? -16.254 1.120 -1.443 1.00 62.91 108 ASP A N 1
ATOM 858 C CA . ASP A 1 108 ? -15.021 1.760 -1.885 1.00 62.91 108 ASP A CA 1
ATOM 859 C C . ASP A 1 108 ? -13.829 0.989 -1.288 1.00 62.91 108 ASP A C 1
ATOM 861 O O . ASP A 1 108 ? -13.655 0.935 -0.066 1.00 62.91 108 ASP A O 1
ATOM 865 N N . ASP A 1 109 ? -13.077 0.303 -2.147 1.00 76.56 109 ASP A N 1
ATOM 866 C CA . ASP A 1 109 ? -11.928 -0.539 -1.810 1.00 76.56 109 ASP A CA 1
ATOM 867 C C . ASP A 1 109 ? -10.587 0.173 -2.042 1.00 76.56 109 ASP A C 1
ATOM 869 O O . ASP A 1 109 ? -9.532 -0.430 -1.839 1.00 76.56 109 ASP A O 1
ATOM 873 N N . ILE A 1 110 ? -10.595 1.471 -2.377 1.00 83.56 110 ILE A N 1
ATOM 874 C CA . ILE A 1 110 ? -9.382 2.203 -2.763 1.00 83.56 110 ILE A CA 1
ATOM 875 C C . ILE A 1 110 ? -8.276 2.126 -1.709 1.00 83.56 110 ILE A C 1
ATOM 877 O O . ILE A 1 110 ? -7.101 1.956 -2.029 1.00 83.56 110 ILE A O 1
ATOM 881 N N . PHE A 1 111 ? -8.634 2.202 -0.426 1.00 87.50 111 PHE A N 1
ATOM 882 C CA . PHE A 1 111 ? -7.664 2.108 0.662 1.00 87.50 111 PHE A CA 1
ATOM 883 C C . PHE A 1 111 ? -7.075 0.704 0.793 1.00 87.50 111 PHE A C 1
ATOM 885 O O . PHE A 1 111 ? -5.903 0.573 1.139 1.00 87.50 111 PHE A O 1
ATOM 892 N N . GLU A 1 112 ? -7.853 -0.340 0.503 1.00 87.94 112 GLU A N 1
ATOM 893 C CA . GLU A 1 112 ? -7.345 -1.711 0.463 1.00 87.94 112 GLU A CA 1
ATOM 894 C C . GLU A 1 112 ? -6.349 -1.875 -0.690 1.00 87.94 112 GLU A C 1
ATOM 896 O O . GLU A 1 112 ? -5.271 -2.427 -0.480 1.00 87.94 112 GLU A O 1
ATOM 901 N N . GLU A 1 113 ? -6.634 -1.308 -1.864 1.00 87.62 113 GLU A N 1
ATOM 902 C CA . GLU A 1 113 ? -5.721 -1.332 -3.014 1.00 87.62 113 GLU A CA 1
ATOM 903 C C . GLU A 1 113 ? -4.435 -0.516 -2.784 1.00 87.62 113 GLU A C 1
ATOM 905 O O . GLU A 1 113 ? -3.340 -0.952 -3.161 1.00 87.62 113 GLU A O 1
ATOM 910 N N . ILE A 1 114 ? -4.537 0.648 -2.130 1.00 92.25 114 ILE A N 1
ATOM 911 C CA . ILE A 1 114 ? -3.372 1.442 -1.709 1.00 92.25 114 ILE A CA 1
ATOM 912 C C . ILE A 1 114 ? -2.521 0.620 -0.740 1.00 92.25 114 ILE A C 1
ATOM 914 O O . ILE A 1 114 ? -1.320 0.458 -0.956 1.00 92.25 114 ILE A O 1
ATOM 918 N N . LEU A 1 115 ? -3.132 0.045 0.302 1.00 93.69 115 LEU A N 1
ATOM 919 C CA . LEU A 1 115 ? -2.428 -0.808 1.262 1.00 93.69 115 LEU A CA 1
ATOM 920 C C . LEU A 1 115 ? -1.766 -1.997 0.571 1.00 93.69 115 LEU A C 1
ATOM 922 O O . LEU A 1 115 ? -0.610 -2.309 0.852 1.00 93.69 115 LEU A O 1
ATOM 926 N N . TYR A 1 116 ? -2.479 -2.650 -0.342 1.00 93.00 116 TYR A N 1
ATOM 927 C CA . TYR A 1 116 ? -1.965 -3.762 -1.126 1.00 93.00 116 TYR A CA 1
ATOM 928 C C . TYR A 1 116 ? -0.690 -3.371 -1.883 1.00 93.00 116 TYR A C 1
ATOM 930 O O . TYR A 1 116 ? 0.333 -4.050 -1.772 1.00 93.00 116 TYR A O 1
ATOM 938 N N . SER A 1 117 ? -0.711 -2.215 -2.545 1.00 93.50 117 SER A N 1
ATOM 939 C CA . SER A 1 117 ? 0.434 -1.661 -3.275 1.00 93.50 117 SER A CA 1
ATOM 940 C C . SER A 1 117 ? 1.606 -1.301 -2.350 1.00 93.50 117 SER A C 1
ATOM 942 O O . SER A 1 117 ? 2.758 -1.588 -2.676 1.00 93.50 117 SER A O 1
ATOM 944 N N . CYS A 1 118 ? 1.340 -0.758 -1.158 1.00 94.94 118 CYS A N 1
ATOM 945 C CA . CYS A 1 118 ? 2.366 -0.491 -0.140 1.00 94.94 118 CYS A CA 1
ATOM 946 C C . CYS A 1 118 ? 3.065 -1.767 0.336 1.00 94.94 118 CYS A C 1
ATOM 948 O O . CYS A 1 118 ? 4.287 -1.799 0.487 1.00 94.94 118 CYS A O 1
ATOM 950 N N . PHE A 1 119 ? 2.307 -2.838 0.576 1.00 95.75 119 PHE A N 1
ATOM 951 C CA . PHE A 1 119 ? 2.906 -4.105 0.989 1.00 95.75 119 PHE A CA 1
ATOM 952 C C . PHE A 1 119 ? 3.680 -4.772 -0.147 1.00 95.75 119 PHE A C 1
ATOM 954 O O . PHE A 1 119 ? 4.712 -5.380 0.131 1.00 95.75 119 PHE A O 1
ATOM 961 N N . LYS A 1 120 ? 3.269 -4.603 -1.412 1.00 94.50 120 LYS A N 1
ATOM 962 C CA . LYS A 1 120 ? 4.087 -5.014 -2.564 1.00 94.50 120 LYS A CA 1
ATOM 963 C C . LYS A 1 120 ? 5.405 -4.249 -2.644 1.00 94.50 120 LYS A C 1
ATOM 965 O O . LYS A 1 120 ? 6.444 -4.877 -2.822 1.00 94.50 120 LYS A O 1
ATOM 970 N N . TYR A 1 121 ? 5.379 -2.935 -2.422 1.00 96.44 121 TYR A N 1
ATOM 971 C CA . TYR A 1 121 ? 6.592 -2.115 -2.352 1.00 96.44 121 TYR A CA 1
ATOM 972 C C . TYR A 1 121 ? 7.585 -2.669 -1.321 1.00 96.44 121 TYR A C 1
ATOM 974 O O . TYR A 1 121 ? 8.746 -2.930 -1.641 1.00 96.44 121 TYR A O 1
ATOM 982 N N . TYR A 1 122 ? 7.116 -2.941 -0.098 1.00 96.00 122 TYR A N 1
ATOM 983 C CA . TYR A 1 122 ? 7.939 -3.582 0.930 1.00 96.00 122 TYR A CA 1
ATOM 984 C C . TYR A 1 122 ? 8.427 -4.975 0.512 1.00 96.00 122 TYR A C 1
ATOM 986 O O . TYR A 1 122 ? 9.620 -5.266 0.627 1.00 96.00 122 TYR A O 1
ATOM 994 N N . ALA A 1 123 ? 7.524 -5.830 0.023 1.00 93.25 123 ALA A N 1
ATOM 995 C CA . ALA A 1 123 ? 7.843 -7.198 -0.375 1.00 93.25 123 ALA A CA 1
ATOM 996 C C . ALA A 1 123 ? 8.942 -7.226 -1.439 1.00 93.25 123 ALA A C 1
ATOM 998 O O . ALA A 1 123 ? 9.845 -8.056 -1.358 1.00 93.25 123 ALA A O 1
ATOM 999 N N . ARG A 1 124 ? 8.932 -6.270 -2.372 1.00 92.38 124 ARG A N 1
ATOM 1000 C CA . ARG A 1 124 ? 9.950 -6.191 -3.412 1.00 92.38 124 ARG A CA 1
ATOM 1001 C C . ARG A 1 124 ? 11.330 -5.836 -2.876 1.00 92.38 124 ARG A C 1
ATOM 1003 O O . ARG A 1 124 ? 12.321 -6.446 -3.271 1.00 92.38 124 ARG A O 1
ATOM 1010 N N . TYR A 1 125 ? 11.422 -4.892 -1.945 1.00 93.94 125 TYR A N 1
ATOM 1011 C CA . TYR A 1 125 ? 12.698 -4.592 -1.287 1.00 93.94 125 TYR A CA 1
ATOM 1012 C C . TYR A 1 125 ? 13.189 -5.761 -0.429 1.00 93.94 125 TYR A C 1
ATOM 1014 O O . TYR A 1 125 ? 14.387 -6.041 -0.408 1.00 93.94 125 TYR A O 1
ATOM 1022 N N . ALA A 1 126 ? 12.277 -6.469 0.241 1.00 91.75 126 ALA A N 1
ATOM 1023 C CA . ALA A 1 126 ? 12.601 -7.677 0.994 1.00 91.75 126 ALA A CA 1
ATOM 1024 C C . ALA A 1 126 ? 13.107 -8.815 0.093 1.00 91.75 126 ALA A C 1
ATOM 1026 O O . ALA A 1 126 ? 14.063 -9.496 0.454 1.00 91.75 126 ALA A O 1
ATOM 1027 N N . GLU A 1 127 ? 12.519 -8.995 -1.087 1.00 91.31 127 GLU A N 1
ATOM 1028 C CA . GLU A 1 127 ? 12.970 -9.968 -2.084 1.00 91.31 127 GLU A CA 1
ATOM 1029 C C . GLU A 1 127 ? 14.357 -9.614 -2.634 1.00 91.31 127 GLU A C 1
ATOM 1031 O O . GLU A 1 127 ? 15.252 -10.458 -2.625 1.00 91.31 127 GLU A O 1
ATOM 1036 N N . ARG A 1 128 ? 14.575 -8.354 -3.041 1.00 91.69 128 ARG A N 1
ATOM 1037 C CA . ARG A 1 128 ? 15.893 -7.858 -3.482 1.00 91.69 128 ARG A CA 1
ATOM 1038 C C . ARG A 1 128 ? 16.962 -8.118 -2.426 1.00 91.69 128 ARG A C 1
ATOM 1040 O O . ARG A 1 128 ? 18.057 -8.576 -2.740 1.00 91.69 128 ARG A O 1
ATOM 1047 N N . GLU A 1 129 ? 16.631 -7.857 -1.167 1.00 91.88 129 GLU A N 1
ATOM 1048 C CA . GLU A 1 129 ? 17.520 -8.107 -0.039 1.00 91.88 129 GLU A CA 1
ATOM 1049 C C . GLU A 1 129 ? 17.819 -9.590 0.167 1.00 91.88 129 GLU A C 1
ATOM 1051 O O . GLU A 1 129 ? 18.979 -9.969 0.349 1.00 91.88 129 GLU A O 1
ATOM 1056 N N . PHE A 1 130 ? 16.789 -10.432 0.105 1.00 91.00 130 PHE A N 1
ATOM 1057 C CA . PHE A 1 130 ? 16.942 -11.874 0.213 1.00 91.00 130 PHE A CA 1
ATOM 1058 C C . PHE A 1 130 ? 17.823 -12.426 -0.913 1.00 91.00 130 PHE A C 1
ATOM 1060 O O . PHE A 1 130 ? 18.725 -13.215 -0.645 1.00 91.00 130 PHE A O 1
ATOM 1067 N N . ASN A 1 131 ? 17.640 -11.956 -2.146 1.00 89.50 131 ASN A N 1
ATOM 1068 C CA . ASN A 1 131 ? 18.447 -12.370 -3.294 1.00 89.50 131 ASN A CA 1
ATOM 1069 C C . ASN A 1 131 ? 19.918 -11.935 -3.173 1.00 89.50 131 ASN A C 1
ATOM 1071 O O . ASN A 1 131 ? 20.804 -12.636 -3.655 1.00 89.50 131 ASN A O 1
ATOM 1075 N N . GLN A 1 132 ? 20.197 -10.808 -2.510 1.00 89.19 132 GLN A N 1
ATOM 1076 C CA . GLN A 1 132 ? 21.564 -10.327 -2.279 1.00 89.19 132 GLN A CA 1
ATOM 1077 C C . GLN A 1 132 ? 22.256 -11.030 -1.102 1.00 89.19 132 GLN A C 1
ATOM 1079 O O . GLN A 1 132 ? 23.435 -11.365 -1.193 1.00 89.19 132 GLN A O 1
ATOM 1084 N N . ASN A 1 133 ? 21.538 -11.244 0.007 1.00 89.75 133 ASN A N 1
ATOM 1085 C CA . ASN A 1 133 ? 22.141 -11.565 1.309 1.00 89.75 133 ASN A CA 1
ATOM 1086 C C . ASN A 1 133 ? 21.568 -12.828 1.985 1.00 89.75 133 ASN A C 1
ATOM 1088 O O . ASN A 1 133 ? 21.982 -13.176 3.094 1.00 89.75 133 ASN A O 1
ATOM 1092 N N . GLY A 1 134 ? 20.595 -13.504 1.368 1.00 88.38 134 GLY A N 1
ATOM 1093 C CA . GLY A 1 134 ? 19.946 -14.719 1.878 1.00 88.38 134 GLY A CA 1
ATOM 1094 C C . GLY A 1 134 ? 19.075 -14.521 3.124 1.00 88.38 134 GLY A C 1
ATOM 1095 O O . GLY A 1 134 ? 18.738 -15.496 3.796 1.00 88.38 134 GLY A O 1
ATOM 1096 N N . LYS A 1 135 ? 18.750 -13.275 3.493 1.00 84.94 135 LYS A N 1
ATOM 1097 C CA . LYS A 1 135 ? 17.969 -12.926 4.692 1.00 84.94 135 LYS A CA 1
ATOM 1098 C C . LYS A 1 135 ? 17.055 -11.733 4.418 1.00 84.94 135 LYS A C 1
ATOM 1100 O O . LYS A 1 135 ? 17.408 -10.873 3.625 1.00 84.94 135 LYS A O 1
ATOM 1105 N N . VAL A 1 136 ? 15.922 -11.676 5.118 1.00 81.75 136 VAL A N 1
ATOM 1106 C CA . VAL A 1 136 ? 15.001 -10.524 5.156 1.00 81.75 136 VAL A CA 1
ATOM 1107 C C . VAL A 1 136 ? 15.190 -9.774 6.478 1.00 81.75 136 VAL A C 1
ATOM 1109 O O . VAL A 1 136 ? 15.557 -10.385 7.484 1.00 81.75 136 VAL A O 1
ATOM 1112 N N . GLY A 1 137 ? 14.920 -8.469 6.496 1.00 77.75 137 GLY A N 1
ATOM 1113 C CA . GLY A 1 137 ? 15.011 -7.628 7.695 1.00 77.75 137 GLY A CA 1
ATOM 1114 C C . GLY A 1 137 ? 16.342 -6.891 7.840 1.00 77.75 137 GLY A C 1
ATOM 1115 O O . GLY A 1 137 ? 16.683 -6.464 8.942 1.00 77.75 137 GLY A O 1
ATOM 1116 N N . GLY A 1 138 ? 17.110 -6.774 6.757 1.00 82.31 138 GLY A N 1
ATOM 1117 C CA . GLY A 1 138 ? 18.281 -5.907 6.683 1.00 82.31 138 GLY A CA 1
ATOM 1118 C C . GLY A 1 138 ? 17.921 -4.487 6.232 1.00 82.31 138 GLY A C 1
ATOM 1119 O O . GLY A 1 138 ? 16.771 -4.052 6.301 1.00 82.31 138 GLY A O 1
ATOM 1120 N N . ASN A 1 139 ? 18.924 -3.744 5.765 1.00 89.19 139 ASN A N 1
ATOM 1121 C CA . ASN A 1 139 ? 18.786 -2.328 5.429 1.00 89.19 139 ASN A CA 1
ATOM 1122 C C . ASN A 1 139 ? 17.697 -2.044 4.382 1.00 89.19 139 ASN A C 1
ATOM 1124 O O . ASN A 1 139 ? 16.953 -1.086 4.555 1.00 89.19 139 ASN A O 1
ATOM 1128 N N . LEU A 1 140 ? 17.571 -2.850 3.322 1.00 89.12 140 LEU A N 1
ATOM 1129 C CA . LEU A 1 140 ? 16.651 -2.542 2.218 1.00 89.12 140 LEU A CA 1
ATOM 1130 C C . LEU A 1 140 ? 15.191 -2.688 2.644 1.00 89.12 140 LEU A C 1
ATOM 1132 O O . LEU A 1 140 ? 14.385 -1.783 2.419 1.00 89.12 140 LEU A O 1
ATOM 1136 N N . SER A 1 141 ? 14.845 -3.804 3.287 1.00 90.88 141 SER A N 1
ATOM 1137 C CA . SER A 1 141 ? 13.478 -4.024 3.764 1.00 90.88 141 SER A CA 1
ATOM 1138 C C . SER A 1 141 ? 13.112 -3.072 4.909 1.00 90.88 141 SER A C 1
ATOM 1140 O O . SER A 1 141 ? 11.971 -2.610 4.980 1.00 90.88 141 SER A O 1
ATOM 1142 N N . LEU A 1 142 ? 14.071 -2.705 5.770 1.00 92.81 142 LEU A N 1
ATOM 1143 C CA . LEU A 1 142 ? 13.865 -1.687 6.806 1.00 92.81 142 LEU A CA 1
ATOM 1144 C C . LEU A 1 142 ? 13.639 -0.292 6.214 1.00 92.81 142 LEU A C 1
ATOM 1146 O O . LEU A 1 142 ? 12.731 0.404 6.668 1.00 92.81 142 LEU A O 1
ATOM 1150 N N . THR A 1 143 ? 14.400 0.101 5.187 1.00 94.44 143 THR A N 1
ATOM 1151 C CA . THR A 1 143 ? 14.174 1.359 4.460 1.00 94.44 143 THR A CA 1
ATOM 1152 C C . THR A 1 143 ? 12.781 1.383 3.841 1.00 94.44 143 THR A C 1
ATOM 1154 O O . THR A 1 143 ? 12.032 2.321 4.093 1.00 94.44 143 THR A O 1
ATOM 1157 N N . ALA A 1 144 ? 12.381 0.330 3.123 1.00 95.31 144 ALA A N 1
ATOM 1158 C CA . ALA A 1 144 ? 11.060 0.286 2.501 1.00 95.31 144 ALA A CA 1
ATOM 1159 C C . ALA A 1 144 ? 9.921 0.352 3.531 1.00 95.31 144 ALA A C 1
ATOM 1161 O O . ALA A 1 144 ? 8.946 1.075 3.332 1.00 95.31 144 ALA A O 1
ATOM 1162 N N . ARG A 1 145 ? 10.054 -0.343 4.671 1.00 95.25 145 ARG A N 1
ATOM 1163 C CA . ARG A 1 145 ? 9.093 -0.240 5.781 1.00 95.25 145 ARG A CA 1
ATOM 1164 C C . ARG A 1 145 ? 9.019 1.183 6.333 1.00 95.25 145 ARG A C 1
ATOM 1166 O O . ARG A 1 145 ? 7.920 1.673 6.577 1.00 95.25 145 ARG A O 1
ATOM 1173 N N . ALA A 1 146 ? 10.162 1.840 6.527 1.00 95.25 146 ALA A N 1
ATOM 1174 C CA . ALA A 1 146 ? 10.212 3.218 7.008 1.00 95.25 146 ALA A CA 1
ATOM 1175 C C . ALA A 1 146 ? 9.547 4.199 6.027 1.00 95.25 146 ALA A C 1
ATOM 1177 O O . ALA A 1 146 ? 8.896 5.142 6.466 1.00 95.25 146 ALA A O 1
ATOM 1178 N N . GLU A 1 147 ? 9.655 3.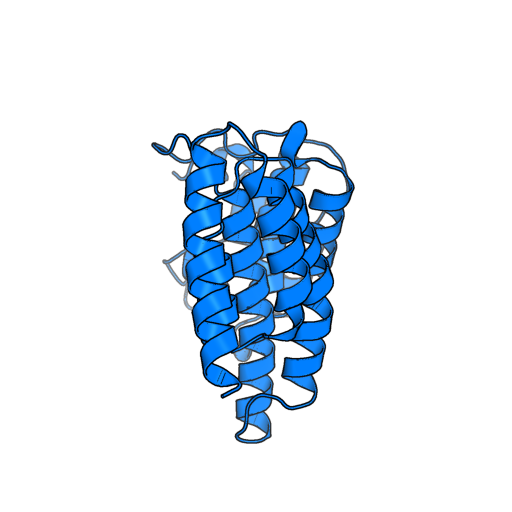956 4.720 1.00 96.12 147 GLU A N 1
ATOM 1179 C CA . GLU A 1 147 ? 9.036 4.786 3.681 1.00 96.12 147 GLU A CA 1
ATOM 1180 C C . GLU A 1 147 ? 7.515 4.622 3.601 1.00 96.12 147 GLU A C 1
ATOM 1182 O O . GLU A 1 147 ? 6.808 5.612 3.423 1.00 96.12 147 GLU A O 1
ATOM 1187 N N . ILE A 1 148 ? 6.984 3.405 3.772 1.00 97.00 148 ILE A N 1
ATOM 1188 C CA . ILE A 1 148 ? 5.526 3.179 3.734 1.00 97.00 148 ILE A CA 1
ATOM 1189 C C . ILE A 1 148 ? 4.839 3.437 5.079 1.00 97.00 148 ILE A C 1
ATOM 1191 O O . ILE A 1 148 ? 3.621 3.620 5.120 1.00 97.00 148 ILE A O 1
ATOM 1195 N N . LYS A 1 149 ? 5.587 3.459 6.192 1.00 96.25 149 LYS A N 1
ATOM 1196 C CA . LYS A 1 149 ? 5.027 3.642 7.538 1.00 96.25 149 LYS A CA 1
ATOM 1197 C C . LYS A 1 149 ? 4.151 4.900 7.665 1.00 96.25 149 LYS A C 1
ATOM 1199 O O . LYS A 1 149 ? 3.028 4.748 8.148 1.00 96.25 149 LYS A O 1
ATOM 1204 N N . PRO A 1 150 ? 4.573 6.099 7.210 1.00 96.44 150 PRO A N 1
ATOM 1205 C CA . PRO A 1 150 ? 3.745 7.303 7.299 1.00 96.44 150 PRO A CA 1
ATOM 1206 C C . PRO A 1 150 ? 2.392 7.156 6.598 1.00 96.44 150 PRO A C 1
ATOM 1208 O O . PRO A 1 150 ? 1.382 7.655 7.089 1.00 96.44 150 PRO A O 1
ATOM 1211 N N . LEU A 1 151 ? 2.360 6.449 5.466 1.00 96.25 151 LEU A N 1
ATOM 1212 C CA . LEU A 1 151 ? 1.137 6.208 4.709 1.00 96.25 151 LEU A CA 1
ATOM 1213 C C . LEU A 1 151 ? 0.202 5.252 5.459 1.00 96.25 151 LEU A C 1
ATOM 1215 O O . LEU A 1 151 ? -0.989 5.529 5.585 1.00 96.25 151 LEU A O 1
ATOM 1219 N N . ILE A 1 152 ? 0.745 4.172 6.027 1.00 96.81 152 ILE A N 1
ATOM 1220 C CA . ILE A 1 152 ? -0.030 3.239 6.854 1.00 96.81 152 ILE A CA 1
ATOM 1221 C C . ILE A 1 152 ? -0.594 3.944 8.099 1.00 96.81 152 ILE A C 1
ATOM 1223 O O . ILE A 1 152 ? -1.779 3.794 8.385 1.00 96.81 152 ILE A O 1
ATOM 1227 N N . ASP A 1 153 ? 0.202 4.751 8.811 1.00 95.81 153 ASP A N 1
ATOM 1228 C CA . ASP A 1 153 ? -0.266 5.510 9.985 1.00 95.81 153 ASP A CA 1
ATOM 1229 C C . ASP A 1 153 ? -1.395 6.493 9.630 1.00 95.81 153 ASP A C 1
ATOM 1231 O O . ASP A 1 153 ? -2.370 6.635 10.378 1.00 95.81 153 ASP A O 1
ATOM 1235 N N . LYS A 1 154 ? -1.303 7.150 8.466 1.00 94.75 154 LYS A N 1
ATOM 1236 C CA . LYS A 1 154 ? -2.378 8.009 7.954 1.00 94.75 154 LYS A CA 1
ATOM 1237 C C . LYS A 1 154 ? -3.644 7.206 7.678 1.00 94.75 154 LYS A C 1
ATOM 1239 O O . LYS A 1 154 ? -4.708 7.612 8.132 1.00 94.75 154 LYS A O 1
ATOM 1244 N N . ILE A 1 155 ? -3.544 6.055 7.014 1.00 93.62 155 ILE A N 1
ATOM 1245 C CA . ILE A 1 155 ? -4.704 5.186 6.760 1.00 93.62 155 ILE A CA 1
ATOM 1246 C C . ILE A 1 155 ? -5.324 4.701 8.078 1.00 93.62 155 ILE A C 1
ATOM 1248 O O . ILE A 1 155 ? -6.543 4.755 8.214 1.00 93.62 155 ILE A O 1
ATOM 1252 N N . ILE A 1 156 ? -4.521 4.314 9.078 1.00 94.75 156 ILE A N 1
ATOM 1253 C CA . ILE A 1 156 ? -5.018 3.964 10.425 1.00 94.75 156 ILE A CA 1
ATOM 1254 C C . ILE A 1 156 ? -5.830 5.124 11.009 1.00 94.75 156 ILE A C 1
ATOM 1256 O O . ILE A 1 156 ? -6.935 4.917 11.504 1.00 94.75 156 ILE A O 1
ATOM 1260 N N . SER A 1 157 ? -5.317 6.349 10.911 1.00 91.94 157 SER A N 1
ATOM 1261 C CA . SER A 1 157 ? -6.001 7.540 11.422 1.00 91.94 157 SER A CA 1
ATOM 1262 C C . SER A 1 157 ? -7.304 7.833 10.665 1.00 91.94 157 SER A C 1
ATOM 1264 O O . SER A 1 157 ? -8.313 8.185 11.280 1.00 91.94 157 SER A O 1
ATOM 1266 N N . LEU A 1 158 ? -7.326 7.626 9.344 1.00 90.12 158 LEU A N 1
ATOM 1267 C CA . LEU A 1 158 ? -8.520 7.808 8.513 1.00 90.12 158 LEU A CA 1
ATOM 1268 C C . LEU A 1 158 ? -9.667 6.872 8.894 1.00 90.12 158 LEU A C 1
ATOM 1270 O O . LEU A 1 158 ? -10.819 7.270 8.760 1.00 90.12 158 LEU A O 1
ATOM 1274 N N . VAL A 1 159 ? -9.393 5.677 9.421 1.00 88.31 159 VAL A N 1
ATOM 1275 C CA . VAL A 1 159 ? -10.434 4.722 9.858 1.00 88.31 159 VAL A CA 1
ATOM 1276 C C . VAL A 1 159 ? -11.317 5.310 10.967 1.00 88.31 159 VAL A C 1
ATOM 1278 O O . VAL A 1 159 ? -12.492 4.960 11.092 1.00 88.31 159 VAL A O 1
ATOM 1281 N N . GLY A 1 160 ? -10.783 6.236 11.769 1.00 84.19 160 GLY A N 1
ATOM 1282 C CA . GLY A 1 160 ? -11.570 6.980 12.755 1.00 84.19 160 GLY A CA 1
ATOM 1283 C C . GLY A 1 160 ? -12.587 7.933 12.116 1.00 84.19 160 GLY A C 1
ATOM 1284 O O . GLY A 1 160 ? -13.647 8.189 12.691 1.00 84.19 160 GLY A O 1
ATOM 1285 N N . ILE A 1 161 ? -12.303 8.415 10.907 1.00 84.19 161 ILE A N 1
ATOM 1286 C CA . ILE A 1 161 ? -13.066 9.447 10.199 1.00 84.19 161 ILE A CA 1
ATOM 1287 C C . ILE A 1 161 ? -14.049 8.791 9.225 1.00 84.19 161 ILE A C 1
ATOM 1289 O O . ILE A 1 161 ? -15.259 8.984 9.347 1.00 84.19 161 ILE A O 1
ATOM 1293 N N . VAL A 1 162 ? -13.543 7.952 8.324 1.00 81.94 162 VAL A N 1
ATOM 1294 C CA . VAL A 1 162 ? -14.289 7.287 7.248 1.00 81.94 162 VAL A CA 1
ATOM 1295 C C . VAL A 1 162 ? -14.440 5.783 7.504 1.00 81.94 162 VAL A C 1
ATOM 1297 O O . VAL A 1 162 ? -13.653 5.168 8.222 1.00 81.94 162 VAL A O 1
ATOM 1300 N N . ASN A 1 163 ? -15.468 5.170 6.914 1.00 80.31 163 ASN A N 1
ATOM 1301 C CA . ASN A 1 163 ? -15.766 3.747 7.093 1.00 80.31 163 ASN A CA 1
ATOM 1302 C C . ASN A 1 163 ? -14.884 2.866 6.193 1.00 80.31 163 ASN A C 1
ATOM 1304 O O . ASN A 1 163 ? -15.318 2.394 5.147 1.00 80.31 163 ASN A O 1
ATOM 1308 N N . ILE A 1 164 ? -13.646 2.634 6.633 1.00 83.69 164 ILE A N 1
ATOM 1309 C CA . ILE A 1 164 ? -12.669 1.755 5.974 1.00 83.69 164 ILE A CA 1
ATOM 1310 C C . ILE A 1 164 ? -12.655 0.387 6.665 1.00 83.69 164 ILE A C 1
ATOM 1312 O O . ILE A 1 164 ? -12.597 0.305 7.892 1.00 83.69 164 ILE A O 1
ATOM 1316 N N . ASP A 1 165 ? -12.658 -0.703 5.897 1.00 84.69 165 ASP A N 1
ATOM 1317 C CA . ASP A 1 165 ? -12.417 -2.047 6.434 1.00 84.69 165 ASP A CA 1
ATOM 1318 C C . ASP A 1 165 ? -10.915 -2.304 6.599 1.00 84.69 165 ASP A C 1
ATOM 1320 O O . ASP A 1 165 ? -10.160 -2.306 5.632 1.00 84.69 165 ASP A O 1
ATOM 1324 N N . ILE A 1 166 ? -10.479 -2.564 7.830 1.00 88.81 166 ILE A N 1
ATOM 1325 C CA . ILE A 1 166 ? -9.058 -2.746 8.163 1.00 88.81 166 ILE A CA 1
ATOM 1326 C C . ILE A 1 166 ? -8.603 -4.208 8.187 1.00 88.81 166 ILE A C 1
ATOM 1328 O O . ILE A 1 166 ? -7.478 -4.485 8.595 1.00 88.81 166 ILE A O 1
ATOM 1332 N N . THR A 1 167 ? -9.442 -5.163 7.774 1.00 90.50 167 THR A N 1
ATOM 1333 C CA . THR A 1 167 ? -9.102 -6.603 7.815 1.00 90.50 167 THR A CA 1
ATOM 1334 C C . THR A 1 167 ? -7.768 -6.898 7.143 1.00 90.50 167 THR A C 1
ATOM 1336 O O . THR A 1 167 ? -6.917 -7.573 7.726 1.00 90.50 167 THR A O 1
ATOM 1339 N N . TYR A 1 168 ? -7.581 -6.371 5.930 1.00 91.75 168 TYR A N 1
ATOM 1340 C CA . TYR A 1 168 ? -6.359 -6.574 5.166 1.00 91.75 168 TYR A CA 1
ATOM 1341 C C . TYR A 1 168 ? -5.148 -5.977 5.890 1.00 91.75 168 TYR A C 1
ATOM 1343 O O . TYR A 1 168 ? -4.174 -6.689 6.128 1.00 91.75 168 TYR A O 1
ATOM 1351 N N . LEU A 1 169 ? -5.245 -4.716 6.331 1.00 94.69 169 LEU A N 1
ATOM 1352 C CA . LEU A 1 169 ? -4.189 -4.037 7.085 1.00 94.69 169 LEU A CA 1
ATOM 1353 C C . LEU A 1 169 ? -3.740 -4.861 8.297 1.00 94.69 169 LEU A C 1
ATOM 1355 O O . LEU A 1 169 ? -2.560 -5.179 8.423 1.00 94.69 169 LEU A O 1
ATOM 1359 N N . LEU A 1 170 ? -4.680 -5.237 9.166 1.00 95.50 170 LEU A N 1
ATOM 1360 C CA . LEU A 1 170 ? -4.375 -5.958 10.402 1.00 95.50 170 LEU A CA 1
ATOM 1361 C C . LEU A 1 170 ? -3.738 -7.324 10.127 1.00 95.50 170 LEU A C 1
ATOM 1363 O O . LEU A 1 170 ? -2.783 -7.700 10.805 1.00 95.50 170 LEU A O 1
ATOM 1367 N N . ARG A 1 171 ? -4.218 -8.043 9.102 1.00 95.56 171 ARG A N 1
ATOM 1368 C CA . ARG A 1 171 ? -3.629 -9.320 8.677 1.00 95.56 171 ARG A CA 1
ATOM 1369 C C . ARG A 1 171 ? -2.172 -9.150 8.256 1.00 95.56 171 ARG A C 1
ATOM 1371 O O . ARG A 1 171 ? -1.338 -9.960 8.651 1.00 95.56 171 ARG A O 1
ATOM 1378 N N . MET A 1 172 ? -1.865 -8.118 7.473 1.00 96.12 172 MET A N 1
ATOM 1379 C CA . MET A 1 172 ? -0.500 -7.878 7.001 1.00 96.12 172 MET A CA 1
ATOM 1380 C C . MET A 1 172 ? 0.423 -7.425 8.139 1.00 96.12 172 MET A C 1
ATOM 1382 O O . MET A 1 172 ? 1.523 -7.960 8.270 1.00 96.12 172 MET A O 1
ATOM 1386 N N . LEU A 1 173 ? -0.029 -6.511 9.008 1.00 96.19 173 LEU A N 1
ATOM 1387 C CA . LEU A 1 173 ? 0.743 -6.090 10.186 1.00 96.19 173 LEU A CA 1
ATOM 1388 C C . LEU A 1 173 ? 1.079 -7.276 11.101 1.00 96.19 173 LEU A C 1
ATOM 1390 O O . LEU A 1 173 ? 2.203 -7.371 11.597 1.00 96.19 173 LEU A O 1
ATOM 1394 N N . ASP A 1 174 ? 0.132 -8.197 11.305 1.00 95.56 174 ASP A N 1
ATOM 1395 C CA . ASP A 1 174 ? 0.370 -9.410 12.088 1.00 95.56 174 ASP A CA 1
ATOM 1396 C C . ASP A 1 174 ? 1.343 -10.372 11.402 1.00 95.56 174 ASP A C 1
ATOM 1398 O O . ASP A 1 174 ? 2.265 -10.870 12.050 1.00 95.56 174 ASP A O 1
ATOM 1402 N N . ALA A 1 175 ? 1.155 -10.616 10.100 1.00 93.50 175 ALA A N 1
ATOM 1403 C CA . ALA A 1 175 ? 1.983 -11.532 9.317 1.00 93.50 175 ALA A CA 1
ATOM 1404 C C . ALA A 1 175 ? 3.457 -11.109 9.308 1.00 93.50 175 ALA A C 1
ATOM 1406 O O . ALA A 1 175 ? 4.340 -11.955 9.440 1.00 93.50 175 ALA A O 1
ATOM 1407 N N . TYR A 1 176 ? 3.725 -9.804 9.219 1.00 91.56 176 TYR A N 1
ATOM 1408 C CA . TYR A 1 176 ? 5.085 -9.270 9.292 1.00 91.56 176 TYR A CA 1
ATOM 1409 C C . TYR A 1 176 ? 5.565 -8.963 10.719 1.00 91.56 176 TYR A C 1
ATOM 1411 O O . TYR A 1 176 ? 6.702 -8.525 10.899 1.00 91.56 176 TYR A O 1
ATOM 1419 N N . ASN A 1 177 ? 4.730 -9.189 11.739 1.00 91.94 177 ASN A N 1
ATOM 1420 C CA . ASN A 1 177 ? 5.015 -8.876 13.141 1.00 91.94 177 ASN A CA 1
ATOM 1421 C C . ASN A 1 177 ? 5.470 -7.414 13.352 1.00 91.94 177 ASN A C 1
ATOM 1423 O O . ASN A 1 177 ? 6.455 -7.131 14.042 1.00 91.94 177 ASN A O 1
ATOM 1427 N N . TRP A 1 178 ? 4.772 -6.463 12.728 1.00 93.94 178 TRP A N 1
ATOM 1428 C CA . TRP A 1 178 ? 5.093 -5.035 12.800 1.00 93.94 178 TRP A CA 1
ATOM 1429 C C . TRP A 1 178 ? 4.497 -4.373 14.048 1.00 93.94 178 TRP A C 1
ATOM 1431 O O . TRP A 1 178 ? 3.545 -3.599 13.986 1.00 93.94 178 TRP A O 1
ATOM 1441 N N . LEU A 1 179 ? 5.088 -4.691 15.203 1.00 93.81 179 LEU A N 1
ATOM 1442 C CA . LEU A 1 179 ? 4.637 -4.220 16.520 1.00 93.81 179 LEU A CA 1
ATOM 1443 C C . LEU A 1 179 ? 4.797 -2.703 16.743 1.00 93.81 179 LEU A C 1
ATOM 1445 O O . LEU A 1 179 ? 4.234 -2.157 17.683 1.00 93.81 179 LEU A O 1
ATOM 1449 N N . ASP A 1 180 ? 5.545 -2.001 15.894 1.00 93.62 180 ASP A N 1
ATOM 1450 C CA . ASP A 1 180 ? 5.718 -0.542 15.953 1.00 93.62 180 ASP A CA 1
ATOM 1451 C C . ASP A 1 180 ? 4.441 0.245 15.601 1.00 93.62 180 ASP A C 1
ATOM 1453 O O . ASP A 1 180 ? 4.370 1.440 15.881 1.00 93.62 180 ASP A O 1
ATOM 1457 N N . PHE A 1 181 ? 3.427 -0.404 15.022 1.00 95.50 181 PHE A N 1
ATOM 1458 C CA . PHE A 1 181 ? 2.102 0.188 14.800 1.00 95.50 181 PHE A CA 1
ATOM 1459 C C . PHE A 1 181 ? 1.155 0.032 15.996 1.00 95.50 181 PHE A C 1
ATOM 1461 O O . PHE A 1 181 ? 0.050 0.569 15.965 1.00 95.50 181 PHE A O 1
ATOM 1468 N N . GLU A 1 182 ? 1.546 -0.689 17.050 1.00 95.19 182 GLU A N 1
ATOM 1469 C CA . GLU A 1 182 ? 0.659 -1.011 18.176 1.00 95.19 182 GLU A CA 1
ATOM 1470 C C . GLU A 1 182 ? 0.048 0.229 18.832 1.00 95.19 182 GLU A C 1
ATOM 1472 O O . GLU A 1 182 ? -1.152 0.248 19.096 1.00 95.19 182 GLU A O 1
ATOM 1477 N N . GLU A 1 183 ? 0.839 1.278 19.057 1.00 94.56 183 GLU A N 1
ATOM 1478 C CA . GLU A 1 183 ? 0.342 2.511 19.678 1.00 94.56 183 GLU A CA 1
ATOM 1479 C C . GLU A 1 183 ? -0.671 3.235 18.778 1.00 94.56 183 GLU A C 1
ATOM 1481 O O . GLU A 1 183 ? -1.731 3.644 19.257 1.00 94.56 183 GLU A O 1
ATOM 1486 N N . SER A 1 184 ? -0.422 3.300 17.462 1.00 95.69 184 SER A N 1
ATOM 1487 C CA . SER A 1 184 ? -1.385 3.830 16.484 1.00 95.69 184 SER A CA 1
ATOM 1488 C C . SER A 1 184 ? -2.701 3.036 16.509 1.00 95.69 184 SER A C 1
ATOM 1490 O O . SER A 1 184 ? -3.787 3.617 16.484 1.00 95.69 184 SER A O 1
ATOM 1492 N N . LEU A 1 185 ? -2.625 1.704 16.609 1.00 96.50 185 LEU A N 1
ATOM 1493 C CA . LEU A 1 185 ? -3.798 0.824 16.659 1.00 96.50 185 LEU A CA 1
ATOM 1494 C C . LEU A 1 185 ? -4.572 0.936 17.979 1.00 96.50 185 LEU A C 1
ATOM 1496 O O . LEU A 1 185 ? -5.802 0.923 17.956 1.00 96.50 185 LEU A O 1
ATOM 1500 N N . LYS A 1 186 ? -3.889 1.081 19.122 1.00 95.12 186 LYS A N 1
ATOM 1501 C CA . LYS A 1 186 ? -4.534 1.350 20.421 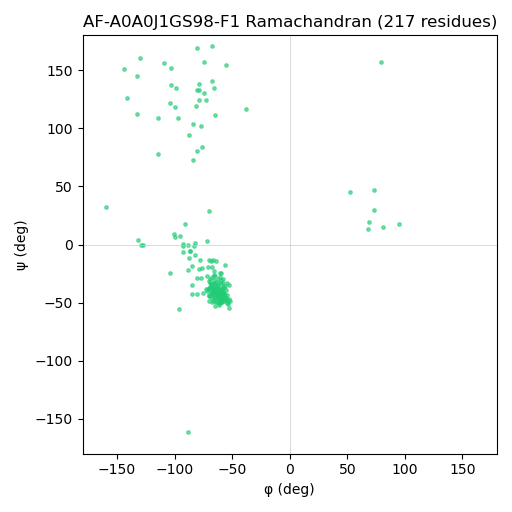1.00 95.12 186 LYS A CA 1
ATOM 1502 C C . LYS A 1 186 ? -5.265 2.684 20.408 1.00 95.12 186 LYS A C 1
ATOM 1504 O O . LYS A 1 186 ? -6.397 2.761 20.876 1.00 95.12 186 LYS A O 1
ATOM 1509 N N . HIS A 1 187 ? -4.640 3.719 19.849 1.00 94.44 187 HIS A N 1
ATOM 1510 C CA . HIS A 1 187 ? -5.281 5.020 19.711 1.00 94.44 187 HIS A CA 1
ATOM 1511 C C . HIS A 1 187 ? -6.551 4.926 18.856 1.00 94.44 187 HIS A C 1
ATOM 1513 O O . HIS A 1 187 ? -7.610 5.394 19.277 1.00 94.44 187 HIS A O 1
ATOM 1519 N N . LEU A 1 188 ? -6.478 4.238 17.709 1.00 94.75 188 LEU A N 1
ATOM 1520 C CA . LEU A 1 188 ? -7.650 3.970 16.877 1.00 94.75 188 LEU A CA 1
ATOM 1521 C C . LEU A 1 188 ? -8.729 3.184 17.640 1.00 94.75 188 LEU A C 1
ATOM 1523 O O . LEU A 1 188 ? -9.903 3.532 17.553 1.00 94.75 188 LEU A O 1
ATOM 1527 N N . LEU A 1 189 ? -8.359 2.154 18.406 1.00 94.69 189 LEU A N 1
ATOM 1528 C CA . LEU A 1 189 ? -9.312 1.375 19.202 1.00 94.69 189 LEU A CA 1
ATOM 1529 C C . LEU A 1 189 ? -10.088 2.263 20.185 1.00 94.69 189 LEU A C 1
ATOM 1531 O O . LEU A 1 189 ? -11.311 2.138 20.264 1.00 94.69 189 LEU A O 1
ATOM 1535 N N . THR A 1 190 ? -9.411 3.176 20.887 1.00 92.19 190 THR A N 1
ATOM 1536 C CA . THR A 1 190 ? -10.062 4.148 21.779 1.00 92.19 190 THR A CA 1
ATOM 1537 C C . THR A 1 190 ? -11.065 5.009 21.012 1.00 92.19 190 THR A C 1
ATOM 1539 O O . THR A 1 190 ? -12.227 5.079 21.404 1.00 92.19 190 THR A O 1
ATOM 1542 N N . LEU A 1 191 ? -10.655 5.579 19.871 1.00 90.94 191 LEU A N 1
ATOM 1543 C CA . LEU A 1 191 ? -11.523 6.416 19.031 1.00 90.94 191 LEU A CA 1
ATOM 1544 C C . LEU A 1 191 ? -12.766 5.665 18.527 1.00 90.94 191 LEU A C 1
ATOM 1546 O O . LEU A 1 191 ? -13.867 6.213 18.507 1.00 90.94 191 LEU A O 1
ATOM 1550 N N . LEU A 1 192 ? -12.610 4.409 18.103 1.00 91.00 192 LEU A N 1
ATOM 1551 C CA . LEU A 1 192 ? -13.720 3.618 17.567 1.00 91.00 192 LEU A CA 1
ATOM 1552 C C . LEU A 1 192 ? -14.650 3.077 18.659 1.00 91.00 192 LEU A C 1
ATOM 1554 O O . LEU A 1 192 ? -15.836 2.888 18.392 1.00 91.00 192 LEU A O 1
ATOM 1558 N N . SER A 1 193 ? -14.146 2.836 19.872 1.00 88.56 193 SER A N 1
ATOM 1559 C CA . SER A 1 193 ? -14.938 2.294 20.989 1.00 88.56 193 SER A CA 1
ATOM 1560 C C . SER A 1 193 ? -16.027 3.256 21.468 1.00 88.56 193 SER A C 1
ATOM 1562 O O . SER A 1 193 ? -17.064 2.821 21.967 1.00 88.56 193 SER A O 1
ATOM 1564 N N . GLU A 1 194 ? -15.823 4.556 21.267 1.00 86.81 194 GLU A N 1
ATOM 1565 C CA . GLU A 1 194 ? -16.806 5.603 21.560 1.00 86.81 194 GLU A CA 1
ATOM 1566 C C . GLU A 1 194 ? -17.837 5.779 20.429 1.00 86.81 194 GLU A C 1
ATOM 1568 O O . GLU A 1 194 ? -18.837 6.480 20.588 1.00 86.81 194 GLU A O 1
ATOM 1573 N N . SER A 1 195 ? -17.632 5.132 19.277 1.00 82.44 195 SER A N 1
ATOM 1574 C CA . SER A 1 195 ? -18.496 5.295 18.111 1.00 82.44 195 SER A CA 1
ATOM 1575 C C . SER A 1 195 ? -19.798 4.497 18.211 1.00 82.44 195 SER A C 1
ATOM 1577 O O . SER A 1 195 ? -19.834 3.317 18.568 1.00 82.44 195 SER A O 1
ATOM 1579 N N . HIS A 1 196 ? -20.898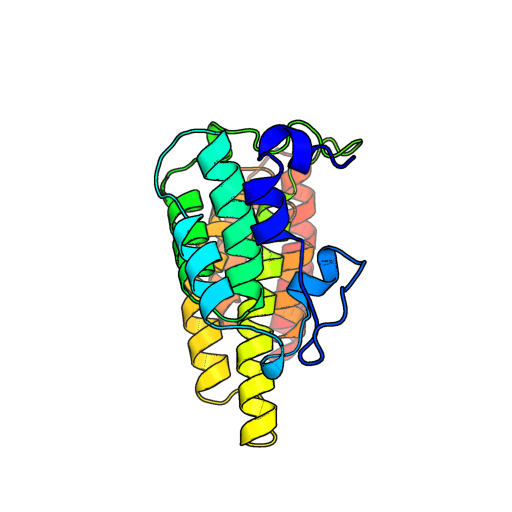 5.124 17.793 1.00 81.88 196 HIS A N 1
ATOM 1580 C CA . HIS A 1 196 ? -22.189 4.456 17.633 1.00 81.88 196 HIS A CA 1
ATOM 1581 C C . HIS A 1 196 ? -22.370 3.782 16.257 1.00 81.88 196 HIS A C 1
ATOM 1583 O O . HIS A 1 196 ? -23.355 3.067 16.071 1.00 81.88 196 HIS A O 1
ATOM 1589 N N . ASP A 1 197 ? -21.428 3.952 15.319 1.00 80.94 197 ASP A N 1
ATOM 1590 C CA . ASP A 1 197 ? -21.482 3.365 13.972 1.00 80.94 197 ASP A CA 1
ATOM 1591 C C . ASP A 1 197 ? -21.227 1.843 14.010 1.00 80.94 197 ASP A C 1
ATOM 1593 O O . ASP A 1 197 ? -20.203 1.364 14.507 1.00 80.94 197 ASP A O 1
ATOM 1597 N N . SER A 1 198 ? -22.165 1.057 13.472 1.00 77.75 198 SER A N 1
ATOM 1598 C CA . SER A 1 198 ? -22.074 -0.407 13.429 1.00 77.75 198 SER A CA 1
ATOM 1599 C C . SER A 1 198 ? -20.906 -0.926 12.588 1.00 77.75 198 SER A C 1
ATOM 1601 O O . SER A 1 198 ? -20.334 -1.960 12.931 1.00 77.75 198 SER A O 1
ATOM 1603 N N . ASN A 1 199 ? -20.517 -0.221 11.524 1.00 74.06 199 ASN A N 1
ATOM 1604 C CA . ASN A 1 199 ? -19.369 -0.593 10.695 1.00 74.06 199 ASN A CA 1
ATOM 1605 C C . ASN A 1 199 ? -18.062 -0.401 11.468 1.00 74.06 199 ASN A C 1
ATOM 1607 O O . ASN A 1 199 ? -17.186 -1.266 11.438 1.00 74.06 199 ASN A O 1
ATOM 1611 N N . LYS A 1 200 ? -17.962 0.677 12.254 1.00 82.56 200 LYS A N 1
ATOM 1612 C CA . LYS A 1 200 ? -16.808 0.933 13.129 1.00 82.56 200 LYS A CA 1
ATOM 1613 C C . LYS A 1 200 ? -16.684 -0.112 14.242 1.00 82.56 200 LYS A C 1
ATOM 1615 O O . LYS A 1 200 ? -15.572 -0.538 14.552 1.00 82.56 200 LYS A O 1
ATOM 1620 N N . LYS A 1 201 ? -17.801 -0.634 14.764 1.00 83.69 201 LYS A N 1
ATOM 1621 C CA . LYS A 1 201 ? -17.795 -1.740 15.748 1.00 83.69 201 LYS A CA 1
ATOM 1622 C C . LYS A 1 201 ? -17.176 -3.037 15.217 1.00 83.69 201 LYS A C 1
ATOM 1624 O O . LYS A 1 201 ? -16.540 -3.759 15.983 1.00 83.69 201 LYS A O 1
ATOM 1629 N N . LEU A 1 202 ? -17.313 -3.338 13.922 1.00 84.62 202 LEU A N 1
ATOM 1630 C CA . LEU A 1 202 ? -16.641 -4.503 13.327 1.00 84.62 202 LEU A CA 1
ATOM 1631 C C . LEU A 1 202 ? -15.115 -4.356 13.379 1.00 84.62 202 LEU A C 1
ATOM 1633 O O . LEU A 1 202 ? -14.412 -5.334 13.633 1.00 84.62 202 LEU A O 1
ATOM 1637 N N . ASN A 1 203 ? -14.606 -3.139 13.181 1.00 89.00 203 ASN A N 1
ATOM 1638 C CA . ASN A 1 203 ? -13.179 -2.845 13.285 1.00 89.00 203 ASN A CA 1
ATOM 1639 C C . ASN A 1 203 ? -12.675 -2.927 14.732 1.00 89.00 203 ASN A C 1
ATOM 1641 O O . ASN A 1 203 ? -11.585 -3.452 14.943 1.00 89.00 203 ASN A O 1
ATOM 1645 N N . VAL A 1 204 ? -13.475 -2.502 15.721 1.00 92.19 204 VAL A N 1
ATOM 1646 C CA . VAL A 1 204 ? -13.153 -2.644 17.158 1.00 92.19 204 VAL A CA 1
ATOM 1647 C C . VAL A 1 204 ? -12.829 -4.096 17.504 1.00 92.19 204 VAL A C 1
ATOM 1649 O O . VAL A 1 204 ? -11.765 -4.367 18.051 1.00 92.19 204 VAL A O 1
ATOM 1652 N N . ASN A 1 205 ? -13.692 -5.044 17.124 1.00 90.00 205 ASN A N 1
ATOM 1653 C CA . ASN A 1 205 ? -13.459 -6.460 17.423 1.00 90.00 205 ASN A CA 1
ATOM 1654 C C . ASN A 1 205 ? -12.149 -6.975 16.796 1.00 90.00 205 ASN A C 1
ATOM 1656 O O . ASN A 1 205 ? -11.345 -7.623 17.462 1.00 90.00 205 ASN A O 1
ATOM 1660 N N . LYS A 1 206 ? -11.899 -6.645 15.521 1.00 91.81 206 LYS A N 1
ATOM 1661 C CA . LYS A 1 206 ? -10.672 -7.059 14.818 1.00 91.81 206 LYS A CA 1
ATOM 1662 C C . LYS A 1 206 ? -9.410 -6.475 15.470 1.00 91.81 206 LYS A C 1
ATOM 1664 O O . LYS A 1 206 ? -8.412 -7.184 15.589 1.00 91.81 206 LYS A O 1
ATOM 1669 N N . LEU A 1 207 ? -9.456 -5.210 15.900 1.00 94.75 207 LEU A N 1
ATOM 1670 C CA . LEU A 1 207 ? -8.354 -4.540 16.603 1.00 94.75 207 LEU A CA 1
ATOM 1671 C C . LEU A 1 207 ? -8.063 -5.199 17.948 1.00 94.75 207 LEU A C 1
ATOM 1673 O O . LEU A 1 207 ? -6.908 -5.527 18.213 1.00 94.75 207 LEU A O 1
ATOM 1677 N N . SER A 1 208 ? -9.092 -5.429 18.768 1.00 94.44 208 SER A N 1
ATOM 1678 C CA . SER A 1 208 ? -8.934 -6.054 20.085 1.00 94.44 208 SER A CA 1
ATOM 1679 C C . SER A 1 208 ? -8.280 -7.430 19.979 1.00 94.44 208 SER A C 1
ATOM 1681 O O . SER A 1 208 ? -7.289 -7.683 20.659 1.00 94.44 208 SER A O 1
ATOM 1683 N N . VAL A 1 209 ? -8.746 -8.277 19.051 1.00 94.44 209 VAL A N 1
ATOM 1684 C CA . VAL A 1 209 ? -8.170 -9.615 18.822 1.00 94.44 209 VAL A CA 1
ATOM 1685 C C . VAL A 1 209 ? -6.684 -9.540 18.459 1.00 94.44 209 VAL A C 1
ATOM 1687 O O . VAL A 1 209 ? -5.878 -10.319 18.975 1.00 94.44 209 VAL A O 1
ATOM 1690 N N . LEU A 1 210 ? -6.293 -8.609 17.582 1.00 95.50 210 LEU A N 1
ATOM 1691 C CA . LEU A 1 210 ? -4.887 -8.447 17.212 1.00 95.50 210 LEU A CA 1
ATOM 1692 C C . LEU A 1 210 ? -4.037 -7.965 18.399 1.00 95.50 210 LEU A C 1
ATOM 1694 O O . LEU A 1 210 ? -2.966 -8.519 18.652 1.00 95.50 210 LEU A O 1
ATOM 1698 N N . LEU A 1 211 ? -4.506 -6.952 19.130 1.00 95.69 211 LEU A N 1
ATOM 1699 C CA . LEU A 1 211 ? -3.778 -6.354 20.253 1.00 95.69 211 LEU A CA 1
ATOM 1700 C C . LEU A 1 211 ? -3.621 -7.327 21.432 1.00 95.69 211 LEU A C 1
ATOM 1702 O O . LEU A 1 211 ? -2.549 -7.384 22.041 1.00 95.69 211 LEU A O 1
ATOM 1706 N N . GLU A 1 212 ? -4.637 -8.140 21.728 1.00 94.62 212 GLU A N 1
ATOM 1707 C CA . GLU A 1 212 ? -4.550 -9.228 22.712 1.00 94.62 212 GLU A CA 1
ATOM 1708 C C . GLU A 1 212 ? -3.506 -10.269 22.297 1.00 94.62 212 GLU A C 1
ATOM 1710 O O . GLU A 1 212 ? -2.635 -10.637 23.092 1.00 94.62 212 GLU A O 1
ATOM 1715 N N . LYS A 1 213 ? -3.528 -10.688 21.025 1.00 93.62 213 LYS A N 1
ATOM 1716 C CA . LYS A 1 213 ? -2.540 -11.620 20.466 1.00 93.62 213 LYS A CA 1
ATOM 1717 C C . LYS A 1 213 ? -1.115 -11.085 20.601 1.00 93.62 213 LYS A C 1
ATOM 1719 O O . LYS A 1 213 ? -0.215 -11.834 20.972 1.00 93.62 213 LYS A O 1
ATOM 1724 N N . TRP A 1 214 ? -0.891 -9.807 20.300 1.00 94.81 214 TRP A N 1
ATOM 1725 C CA . TRP A 1 214 ? 0.425 -9.172 20.430 1.00 94.81 214 TRP A CA 1
ATOM 1726 C C . TRP A 1 214 ? 0.869 -9.026 21.883 1.00 94.81 214 TRP A C 1
ATOM 1728 O O . TRP A 1 214 ? 2.043 -9.242 22.180 1.00 94.81 214 TRP A O 1
ATOM 1738 N N . SER A 1 215 ? -0.061 -8.743 22.794 1.00 89.62 215 SER A N 1
ATOM 1739 C CA . SER A 1 215 ? 0.218 -8.688 24.232 1.00 89.62 215 SER A CA 1
ATOM 1740 C C . SER A 1 215 ? 0.683 -10.047 24.763 1.00 89.62 215 SER A C 1
ATOM 1742 O O . SER A 1 215 ? 1.675 -10.115 25.483 1.00 89.62 215 SER A O 1
ATOM 1744 N N . GLY A 1 216 ? 0.046 -11.140 24.329 1.00 84.62 216 GLY A N 1
ATOM 1745 C CA . GLY A 1 216 ? 0.432 -12.505 24.703 1.00 84.62 216 GLY A CA 1
ATOM 1746 C C . GLY A 1 216 ? 1.790 -12.971 24.160 1.00 84.62 216 GLY A C 1
ATOM 1747 O O . GLY A 1 216 ? 2.367 -13.896 24.715 1.00 84.62 216 GLY A O 1
ATOM 1748 N N . ARG A 1 217 ? 2.338 -12.335 23.112 1.00 81.56 217 ARG A N 1
ATOM 1749 C CA . ARG A 1 217 ? 3.690 -12.636 22.586 1.00 81.56 217 ARG A CA 1
ATOM 1750 C C . ARG A 1 217 ? 4.822 -12.039 23.428 1.00 81.56 217 ARG A C 1
ATOM 1752 O O . ARG A 1 217 ? 5.983 -12.356 23.184 1.00 81.56 217 ARG A O 1
ATOM 1759 N N . ARG A 1 218 ? 4.502 -11.120 24.344 1.00 64.69 218 ARG A N 1
ATOM 1760 C CA . ARG A 1 218 ? 5.470 -10.459 25.236 1.00 64.69 218 ARG A CA 1
ATOM 1761 C C . ARG A 1 218 ? 5.626 -11.166 26.586 1.00 64.69 218 ARG A C 1
ATOM 1763 O O . ARG A 1 218 ? 6.477 -10.746 27.368 1.00 64.69 218 ARG A O 1
ATOM 1770 N N . CYS A 1 219 ? 4.805 -12.181 26.853 1.00 46.56 219 CYS A N 1
ATOM 1771 C CA . CYS A 1 219 ? 4.886 -13.054 28.023 1.00 46.56 219 CYS A CA 1
ATOM 1772 C C . CYS A 1 219 ? 5.714 -14.300 27.702 1.00 46.56 219 CYS A C 1
ATOM 1774 O O . CYS A 1 219 ? 6.456 -14.735 28.609 1.00 46.56 219 CYS A O 1
#

pLDDT: mean 85.29, std 13.02, range [34.62, 97.56]

Nearest PDB structures (foldseek):
  4p3g-assembly1_B  TM=2.724E-01  e=7.356E+00  Thermochaetoides thermophila DSM 1495
  5nnp-assembly1_A  TM=1.731E-01  e=6.705E+00  Thermochaetoides thermophila DSM 1495

Solvent-accessible surface area (backbone atoms only — not comparable to full-atom values): 12524 Å² total; per-residue (Å²): 133,62,60,63,41,75,73,61,33,68,70,54,38,41,72,70,42,60,49,46,48,78,86,68,49,77,49,87,57,53,68,49,67,54,68,60,54,79,84,40,60,51,70,69,56,54,51,55,38,53,72,47,50,48,94,62,90,48,68,71,44,42,46,45,16,49,57,31,21,41,43,34,12,26,73,53,35,64,67,17,53,55,47,54,42,49,43,61,76,67,46,45,80,78,79,47,80,82,68,90,63,71,87,89,59,103,60,91,51,63,66,57,54,50,51,52,19,49,51,33,22,28,50,42,30,26,50,56,35,27,76,74,68,77,45,71,78,50,71,52,24,48,50,38,46,62,66,44,42,65,49,51,54,51,53,53,56,42,46,70,77,44,99,62,84,53,66,66,59,55,52,51,40,58,75,70,64,52,66,87,48,47,66,63,51,52,53,41,42,57,59,31,69,76,49,87,49,71,72,49,47,58,48,38,56,58,49,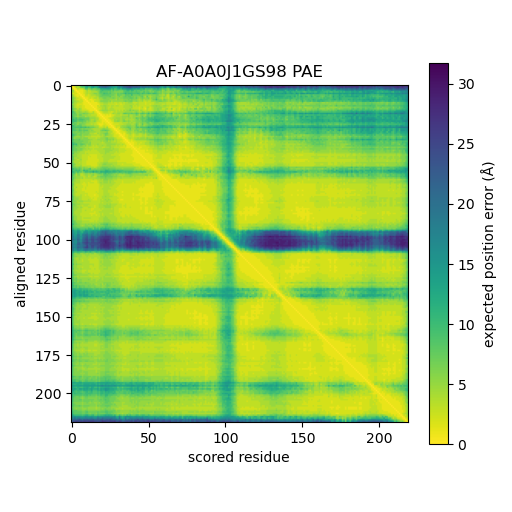50,56,51,52,51,56,56,56,62,74,77,111

Foldseek 3Di:
DAPLCVLQDDVLCCLLFFFAALVRHTDPDSCCLLVHDLSRDDPVSLVVLLVLQDLDLDLSSLLSNQSSLLSCLSSLHLSSLVSLVSCLVVPSVVVHPSPPDPPDDPDDCSLVSSVVSLVSNLVNQQVVCCVVPVGGDDDRSVVSCVSNVVSLLSSLVCVLVDLDDCPNVLVSCVVVVVCVCLVSLVVSLVSLVPDPDPSSVVVNVSSVVSNVVNVVVVD

Mean predicted aligned error: 6.23 Å

Radius of gyration: 18.41 Å; Cα contacts (8 Å, |Δi|>4): 221; chains: 1; bounding box: 44×33×54 Å

Organism: NCBI:txid754436